Protein AF-A0A6L8B996-F1 (afdb_monomer_lite)

Sequence (225 aa):
MGSPGGPRHHSRRHRRRGRARRHPARRRTRVAAVGLRQHPAHADGAAGPSVDKLSPKLRDLQNSQDGSEVQAWELERITERAQHLGDRRDACEQLRDAAAERYREDTGNTWRPRHGSHTSRTSQLTSAAIDARDFLRARESEKAKAHLPEATLVAVAGSGPVSDAGPVHFAVDRVRAKYPDMVLVHGGGQGAEKIAARWSARGDESHRLWPTQAVTKIMGTRDLR

Secondary structure (DSSP, 8-state):
----------------------PPP--------------------S-PPPHHHHHHHHHHHHHT--S-HHHHHHHHHHHHHHHHHHHHHHHHHHHHHHHHHHHHHHHSSPP--SSS--THHHHT--HHHHHHHHHHHHHHHHHHHTTS-SS-EEEE--SS--S-SHHHHHHHHHHHHH-TT-EEEE---STHHHHHHHHHTTS-TT--EEEHHHHHHHH-TTTT-

Structure (mmCIF, N/CA/C/O backbone):
data_AF-A0A6L8B996-F1
#
_entry.id   AF-A0A6L8B996-F1
#
loop_
_atom_site.group_PDB
_atom_site.id
_atom_site.type_symbol
_atom_site.label_atom_id
_atom_site.label_alt_id
_atom_site.label_comp_id
_atom_site.label_asym_id
_atom_site.label_entity_id
_atom_site.label_seq_id
_atom_site.pdbx_PDB_ins_code
_atom_site.Cartn_x
_atom_site.Cartn_y
_atom_site.Cartn_z
_atom_site.occupancy
_atom_site.B_iso_or_equiv
_atom_site.auth_seq_id
_atom_site.auth_comp_id
_atom_site.auth_asym_id
_atom_site.auth_atom_id
_atom_site.pdbx_PDB_model_num
ATOM 1 N N . MET A 1 1 ? 16.824 -71.056 60.411 1.00 41.75 1 MET A N 1
ATOM 2 C CA . MET A 1 1 ? 17.789 -70.846 59.311 1.00 41.75 1 MET A CA 1
ATOM 3 C C . MET A 1 1 ? 17.010 -70.564 58.032 1.00 41.75 1 MET A C 1
ATOM 5 O O . MET A 1 1 ? 16.175 -71.379 57.681 1.00 41.75 1 MET A O 1
ATOM 9 N N . GLY A 1 2 ? 17.260 -69.413 57.395 1.00 43.91 2 GLY A N 1
ATOM 10 C CA . GLY A 1 2 ? 17.002 -69.156 55.968 1.00 43.91 2 GLY A CA 1
ATOM 11 C C . GLY A 1 2 ? 15.571 -68.838 55.502 1.00 43.91 2 GLY A C 1
ATOM 12 O O . GLY A 1 2 ? 14.851 -69.732 55.081 1.00 43.91 2 GLY A O 1
ATOM 13 N N . SER A 1 3 ? 15.227 -67.547 55.421 1.00 46.34 3 SER A N 1
ATOM 14 C CA . SER A 1 3 ? 14.504 -67.009 54.244 1.00 46.34 3 SER A CA 1
ATOM 15 C C . SER A 1 3 ? 15.527 -66.845 53.104 1.00 46.34 3 SER A C 1
ATOM 17 O O . SER A 1 3 ? 16.675 -66.527 53.431 1.00 46.34 3 SER A O 1
ATOM 19 N N . PRO A 1 4 ? 15.198 -67.061 51.809 1.00 52.25 4 PRO A N 1
ATOM 20 C CA . PRO A 1 4 ? 14.408 -66.100 51.008 1.00 52.25 4 PRO A CA 1
ATOM 21 C C . PRO A 1 4 ? 13.454 -66.784 49.985 1.00 52.25 4 PRO A C 1
ATOM 23 O O . PRO A 1 4 ? 13.664 -67.908 49.562 1.00 52.25 4 PRO A O 1
ATOM 26 N N . GLY A 1 5 ? 12.304 -66.220 49.612 1.00 40.66 5 GLY A N 1
ATOM 27 C CA . GLY A 1 5 ? 12.199 -65.103 48.668 1.00 40.66 5 GLY A CA 1
ATOM 28 C C . GLY A 1 5 ? 12.071 -65.596 47.214 1.00 40.66 5 GLY A C 1
ATOM 29 O O . GLY A 1 5 ? 13.072 -65.772 46.535 1.00 40.66 5 GLY A O 1
ATOM 30 N N . GLY A 1 6 ? 10.838 -65.773 46.725 1.00 41.44 6 GLY A N 1
ATOM 31 C CA . GLY A 1 6 ? 10.527 -66.048 45.314 1.00 41.44 6 GLY A CA 1
ATOM 32 C C . GLY A 1 6 ? 9.158 -65.452 44.944 1.00 41.44 6 GLY A C 1
ATOM 33 O O . GLY A 1 6 ? 8.197 -65.685 45.679 1.00 41.44 6 GLY A O 1
ATOM 34 N N . PRO A 1 7 ? 9.040 -64.611 43.898 1.00 52.66 7 PRO A N 1
ATOM 35 C CA . PRO A 1 7 ? 7.948 -63.648 43.795 1.00 52.66 7 PRO A CA 1
ATOM 36 C C . PRO A 1 7 ? 6.663 -64.221 43.186 1.00 52.66 7 PRO A C 1
ATOM 38 O O . PRO A 1 7 ? 6.662 -65.008 42.244 1.00 52.66 7 PRO A O 1
ATOM 41 N N . ARG A 1 8 ? 5.541 -63.735 43.725 1.00 49.16 8 ARG A N 1
ATOM 42 C CA . ARG A 1 8 ? 4.170 -63.995 43.283 1.00 49.16 8 ARG A CA 1
ATOM 43 C C . ARG A 1 8 ? 3.969 -63.460 41.861 1.00 49.16 8 ARG A C 1
ATOM 45 O O . ARG A 1 8 ? 4.124 -62.264 41.613 1.00 49.16 8 ARG A O 1
ATOM 52 N N . HIS A 1 9 ? 3.580 -64.332 40.932 1.00 41.19 9 HIS A N 1
ATOM 53 C CA . HIS A 1 9 ? 3.162 -63.943 39.587 1.00 41.19 9 HIS A CA 1
ATOM 54 C C . HIS A 1 9 ? 1.840 -63.165 39.646 1.00 41.19 9 HIS A C 1
ATOM 56 O O . HIS A 1 9 ? 0.748 -63.727 39.607 1.00 41.19 9 HIS A O 1
ATOM 62 N N . HIS A 1 10 ? 1.936 -61.839 39.733 1.00 43.84 10 HIS A N 1
ATOM 63 C CA . HIS A 1 10 ? 0.809 -60.951 39.488 1.00 43.84 10 HIS A CA 1
ATOM 64 C C . HIS A 1 10 ? 0.582 -60.851 37.979 1.00 43.84 10 HIS A C 1
ATOM 66 O O . HIS A 1 10 ? 1.381 -60.272 37.241 1.00 43.84 10 HIS A O 1
ATOM 72 N N . SER A 1 11 ? -0.530 -61.416 37.517 1.00 45.19 11 SER A N 1
ATOM 73 C CA . SER A 1 11 ? -1.026 -61.262 36.156 1.00 45.19 11 SER A CA 1
ATOM 74 C C . SER A 1 11 ? -1.320 -59.783 35.875 1.00 45.19 11 SER A C 1
ATOM 76 O O . SER A 1 11 ? -2.370 -59.238 36.220 1.00 45.19 11 SER A O 1
ATOM 78 N N . ARG A 1 12 ? -0.372 -59.097 35.221 1.00 42.50 12 ARG A N 1
ATOM 79 C CA . ARG A 1 12 ? -0.605 -57.783 34.614 1.00 42.50 12 ARG A CA 1
ATOM 80 C C . ARG A 1 12 ? -1.627 -57.951 33.491 1.00 42.50 12 ARG A C 1
ATOM 82 O O . ARG A 1 12 ? -1.289 -58.192 32.337 1.00 42.50 12 ARG A O 1
ATOM 89 N N . ARG A 1 13 ? -2.907 -57.785 33.834 1.00 44.47 13 ARG A N 1
ATOM 90 C CA . ARG A 1 13 ? -3.961 -57.469 32.869 1.00 44.47 13 ARG A CA 1
ATOM 91 C C . ARG A 1 13 ? -3.565 -56.173 32.166 1.00 44.47 13 ARG A C 1
ATOM 93 O O . ARG A 1 13 ? -3.764 -55.081 32.698 1.00 44.47 13 ARG A O 1
ATOM 100 N N . HIS A 1 14 ? -3.015 -56.290 30.962 1.00 39.81 14 HIS A N 1
ATOM 101 C CA . HIS A 1 14 ? -2.916 -55.176 30.031 1.00 39.81 14 HIS A CA 1
ATOM 102 C C . HIS A 1 14 ? -4.336 -54.732 29.675 1.00 39.81 14 HIS A C 1
ATOM 104 O O . HIS A 1 14 ? -4.956 -55.227 28.736 1.00 39.81 14 HIS A O 1
ATOM 110 N N . ARG A 1 15 ? -4.870 -53.776 30.442 1.00 47.06 15 ARG A N 1
ATOM 111 C CA . ARG A 1 15 ? -5.999 -52.963 29.997 1.00 47.06 15 ARG A CA 1
ATOM 112 C C . ARG A 1 15 ? -5.513 -52.203 28.767 1.00 47.06 15 ARG A C 1
ATOM 114 O O . ARG A 1 15 ? -4.816 -51.198 28.899 1.00 47.06 15 ARG A O 1
ATOM 121 N N . ARG A 1 16 ? -5.858 -52.693 27.572 1.00 44.28 16 ARG A N 1
ATOM 122 C CA . ARG A 1 16 ? -5.815 -51.905 26.337 1.00 44.28 16 ARG A CA 1
ATOM 123 C C . ARG A 1 16 ? -6.735 -50.705 26.556 1.00 44.28 16 ARG A C 1
ATOM 125 O O . ARG A 1 16 ? -7.939 -50.788 26.345 1.00 44.28 16 ARG A O 1
ATOM 132 N N . ARG A 1 17 ? -6.176 -49.604 27.066 1.00 48.03 17 ARG A N 1
ATOM 133 C CA . ARG A 1 17 ? -6.844 -48.305 27.073 1.00 48.03 17 ARG A CA 1
ATOM 134 C C . ARG A 1 17 ? -7.089 -47.969 25.609 1.00 48.03 17 ARG A C 1
ATOM 136 O O . ARG A 1 17 ? -6.135 -47.786 24.855 1.00 48.03 17 ARG A O 1
ATOM 143 N N . GLY A 1 18 ? -8.358 -47.972 25.207 1.00 42.81 18 GLY A N 1
ATOM 144 C CA . GLY A 1 18 ? -8.765 -47.499 23.896 1.00 42.81 18 GLY A CA 1
ATOM 145 C C . GLY A 1 18 ? -8.137 -46.131 23.667 1.00 42.81 18 GLY A C 1
ATOM 146 O O . GLY A 1 18 ? -8.304 -45.220 24.479 1.00 42.81 18 GLY A O 1
ATOM 147 N N . ARG A 1 19 ? -7.364 -45.996 22.586 1.00 47.12 19 ARG A N 1
ATOM 148 C CA . ARG A 1 19 ? -6.997 -44.680 22.072 1.00 47.12 19 ARG A CA 1
ATOM 149 C C . ARG A 1 19 ? -8.308 -44.006 21.694 1.00 47.12 19 ARG A C 1
ATOM 151 O O . ARG A 1 19 ? -8.881 -44.310 20.651 1.00 47.12 19 ARG A O 1
ATOM 158 N N . ALA A 1 20 ? -8.793 -43.131 22.571 1.00 45.75 20 ALA A N 1
ATOM 159 C CA . ALA A 1 20 ? -9.831 -42.179 22.236 1.00 45.75 20 ALA A CA 1
ATOM 160 C C . ALA A 1 20 ? -9.379 -41.475 20.955 1.00 45.75 20 ALA A C 1
ATOM 162 O O . ALA A 1 20 ? -8.319 -40.842 20.922 1.00 45.75 20 ALA A O 1
ATOM 163 N N . ARG A 1 21 ? -10.142 -41.667 19.876 1.00 49.78 21 ARG A N 1
ATOM 164 C CA . ARG A 1 21 ? -9.976 -40.908 18.643 1.00 49.78 21 ARG A CA 1
ATOM 165 C C . ARG A 1 21 ? -10.095 -39.444 19.052 1.00 49.78 21 ARG A C 1
ATOM 167 O O . ARG A 1 21 ? -11.160 -39.007 19.476 1.00 49.78 21 ARG A O 1
ATOM 174 N N . ARG A 1 22 ? -8.981 -38.710 19.019 1.00 44.03 22 ARG A N 1
ATOM 175 C CA . ARG A 1 22 ? -8.992 -37.263 19.222 1.00 44.03 22 ARG A CA 1
ATOM 176 C C . ARG A 1 22 ? -9.778 -36.689 18.050 1.00 44.03 22 ARG A C 1
ATOM 178 O O . ARG A 1 22 ? -9.261 -36.624 16.940 1.00 44.03 22 ARG A O 1
ATOM 185 N N . HIS A 1 23 ? -11.047 -36.366 18.281 1.00 48.69 23 HIS A N 1
ATOM 186 C CA . HIS A 1 23 ? -11.823 -35.584 17.332 1.00 48.69 23 HIS A CA 1
ATOM 187 C C . HIS A 1 23 ? -11.072 -34.268 17.094 1.00 48.69 23 HIS A C 1
ATOM 189 O O . HIS A 1 23 ? -10.677 -33.630 18.076 1.00 48.69 23 HIS A O 1
ATOM 195 N N . PRO A 1 24 ? -10.843 -33.852 15.835 1.00 46.81 24 PRO A N 1
ATOM 196 C CA . PRO A 1 24 ? -10.335 -32.515 15.585 1.00 46.81 24 PRO A CA 1
ATOM 197 C C . PRO A 1 24 ? -11.316 -31.533 16.223 1.00 46.81 24 PRO A C 1
ATOM 199 O O . PRO A 1 24 ? -12.530 -31.641 16.025 1.00 46.81 24 PRO A O 1
ATOM 202 N N . ALA A 1 25 ? -10.786 -30.627 17.047 1.00 45.66 25 ALA A N 1
ATOM 203 C CA . ALA A 1 25 ? -11.561 -29.567 17.665 1.00 45.66 25 ALA A CA 1
ATOM 204 C C . ALA A 1 25 ? -12.415 -28.913 16.575 1.00 45.66 25 ALA A C 1
ATOM 206 O O . ALA A 1 25 ? -11.877 -28.416 15.581 1.00 45.66 25 ALA A O 1
ATOM 207 N N . ARG A 1 26 ? -13.745 -28.969 16.730 1.00 47.09 26 ARG A N 1
ATOM 208 C CA . ARG A 1 26 ? -14.668 -28.230 15.868 1.00 47.09 26 ARG A CA 1
ATOM 209 C C . ARG A 1 26 ? -14.182 -26.787 15.884 1.00 47.09 26 ARG A C 1
ATOM 211 O O . ARG A 1 26 ? -14.236 -26.144 16.933 1.00 47.09 26 ARG A O 1
ATOM 218 N N . ARG A 1 27 ? -13.651 -26.305 14.754 1.00 47.66 27 ARG A N 1
ATOM 219 C CA . ARG A 1 27 ? -13.345 -24.887 14.567 1.00 47.66 27 ARG A CA 1
ATOM 220 C C . ARG A 1 27 ? -14.658 -24.163 14.830 1.00 47.66 27 ARG A C 1
ATOM 222 O O . ARG A 1 27 ? -15.584 -24.264 14.033 1.00 47.66 27 ARG A O 1
ATOM 229 N N . ARG A 1 28 ? -14.776 -23.527 15.997 1.00 40.00 28 ARG A N 1
ATOM 230 C CA . ARG A 1 28 ? -15.875 -22.610 16.277 1.00 40.00 28 ARG A CA 1
ATOM 231 C C . ARG A 1 28 ? -15.684 -21.468 15.297 1.00 40.00 28 ARG A C 1
ATOM 233 O O . ARG A 1 28 ? -14.817 -20.623 15.506 1.00 40.00 28 ARG A O 1
ATOM 240 N N . THR A 1 29 ? -16.428 -21.488 14.199 1.00 39.12 29 THR A N 1
ATOM 241 C CA . THR A 1 29 ? -16.605 -20.314 13.357 1.00 39.12 29 THR A CA 1
ATOM 242 C C . THR A 1 29 ? -17.164 -19.246 14.286 1.00 39.12 29 THR A C 1
ATOM 244 O O . THR A 1 29 ? -18.292 -19.362 14.763 1.00 39.12 29 THR A O 1
ATOM 247 N N . ARG A 1 30 ? -16.339 -18.262 14.656 1.00 26.12 30 ARG A N 1
ATOM 248 C CA . ARG A 1 30 ? -16.844 -17.058 15.306 1.00 26.12 30 ARG A CA 1
ATOM 249 C C . ARG A 1 30 ? -17.672 -16.351 14.244 1.00 26.12 30 ARG A C 1
ATOM 251 O O . ARG A 1 30 ? -17.117 -15.717 13.357 1.00 26.12 30 ARG A O 1
ATOM 258 N N . VAL A 1 31 ? -18.987 -16.522 14.299 1.00 31.62 31 VAL A N 1
ATOM 259 C CA . VAL A 1 31 ? -19.900 -15.594 13.644 1.00 31.62 31 VAL A CA 1
ATOM 260 C C . VAL A 1 31 ? -19.875 -14.355 14.527 1.00 31.62 31 VAL A C 1
ATOM 262 O O . VAL A 1 31 ? -20.389 -14.376 15.644 1.00 31.62 31 VAL A O 1
ATOM 265 N N . ALA A 1 32 ? -19.174 -13.314 14.082 1.00 30.08 32 ALA A N 1
ATOM 266 C CA . ALA A 1 32 ? -19.325 -12.001 14.679 1.00 30.08 32 ALA A CA 1
ATOM 267 C C . ALA A 1 32 ? -20.752 -11.545 14.362 1.00 30.08 32 ALA A C 1
ATOM 269 O O . ALA A 1 32 ? -21.075 -11.248 13.214 1.00 30.08 32 ALA A O 1
ATOM 270 N N . ALA A 1 33 ? -21.628 -11.558 15.363 1.00 29.14 33 ALA A N 1
ATOM 271 C CA . ALA A 1 33 ? -22.878 -10.831 15.271 1.00 29.14 33 ALA A CA 1
ATOM 272 C C . ALA A 1 33 ? -22.513 -9.341 15.272 1.00 29.14 33 ALA A C 1
ATOM 274 O O . ALA A 1 33 ? -22.195 -8.780 16.320 1.00 29.14 33 ALA A O 1
ATOM 275 N N . VAL A 1 34 ? -22.501 -8.719 14.091 1.00 39.09 34 VAL A N 1
ATOM 276 C CA . VAL A 1 34 ? -22.475 -7.260 13.960 1.00 39.09 34 VAL A CA 1
ATOM 277 C C . VAL A 1 34 ? -23.831 -6.779 14.459 1.00 39.09 34 VAL A C 1
ATOM 279 O O . VAL A 1 34 ? -24.814 -6.739 13.722 1.00 39.09 34 VAL A O 1
ATOM 282 N N . GLY A 1 35 ? -23.916 -6.516 15.761 1.00 32.56 35 GLY A N 1
ATOM 283 C CA . GLY A 1 35 ? -25.058 -5.838 16.346 1.00 32.56 35 GLY A CA 1
ATOM 284 C C . GLY A 1 35 ? -25.108 -4.436 15.759 1.00 32.56 35 GLY A C 1
ATOM 285 O O . GLY A 1 35 ? -24.353 -3.567 16.186 1.00 32.56 35 GLY A O 1
ATOM 286 N N . LEU A 1 36 ? -25.972 -4.228 14.766 1.00 37.12 36 LEU A N 1
ATOM 287 C CA . LEU A 1 36 ? -26.291 -2.910 14.229 1.00 37.12 36 LEU A CA 1
ATOM 288 C C . LEU A 1 36 ? -26.982 -2.097 15.332 1.00 37.12 36 LEU A C 1
ATOM 290 O O . LEU A 1 36 ? -28.208 -2.030 15.401 1.00 37.12 36 LEU A O 1
ATOM 294 N N . ARG A 1 37 ? -26.197 -1.489 16.226 1.00 42.50 37 ARG A N 1
ATOM 295 C CA . ARG A 1 37 ? -26.683 -0.398 17.068 1.00 42.50 37 ARG A CA 1
ATOM 296 C C . ARG A 1 37 ? -26.902 0.798 16.154 1.00 42.50 37 ARG A C 1
ATOM 298 O O . ARG A 1 37 ? -25.954 1.422 15.683 1.00 42.50 37 ARG A O 1
ATOM 305 N N . GLN A 1 38 ? -28.169 1.062 15.856 1.00 35.12 38 GLN A N 1
ATOM 306 C CA . GLN A 1 38 ? -28.571 2.224 15.081 1.00 35.12 38 GLN A CA 1
ATOM 307 C C . GLN A 1 38 ? -28.305 3.479 15.917 1.00 35.12 38 GLN A C 1
ATOM 309 O O . GLN A 1 38 ? -28.941 3.693 16.944 1.00 35.12 38 GLN A O 1
ATOM 314 N N . HIS A 1 39 ? -27.346 4.292 15.481 1.00 42.88 39 HIS A N 1
ATOM 315 C CA . HIS A 1 39 ? -27.172 5.663 15.952 1.00 42.88 39 HIS A CA 1
ATOM 316 C C . HIS A 1 39 ? -27.790 6.602 14.905 1.00 42.88 39 HIS A C 1
ATOM 318 O O . HIS A 1 39 ? -27.627 6.334 13.710 1.00 42.88 39 HIS A O 1
ATOM 324 N N . PRO A 1 40 ? -28.498 7.676 15.307 1.00 37.50 40 PRO A N 1
ATOM 325 C CA . PRO A 1 40 ? -29.161 8.581 14.379 1.00 37.50 40 PRO A CA 1
ATOM 326 C C . PRO A 1 40 ? -28.202 9.113 13.312 1.00 37.50 40 PRO A C 1
ATOM 328 O O . PRO A 1 40 ? -27.075 9.533 13.590 1.00 37.50 40 PRO A O 1
ATOM 331 N N . ALA A 1 41 ? -28.683 9.071 12.072 1.00 34.78 41 ALA A N 1
ATOM 332 C CA . ALA A 1 41 ? -27.996 9.564 10.898 1.00 34.78 41 ALA A CA 1
ATOM 333 C C . ALA A 1 41 ? -27.855 11.091 10.975 1.00 34.78 41 ALA A C 1
ATOM 335 O O . ALA A 1 41 ? -28.756 11.829 10.590 1.00 34.78 41 ALA A O 1
ATOM 336 N N . HIS A 1 42 ? -26.704 11.572 11.444 1.00 38.97 42 HIS A N 1
ATOM 337 C CA . HIS A 1 42 ? -26.275 12.929 11.128 1.00 38.97 42 HIS A CA 1
ATOM 338 C C . HIS A 1 42 ? -25.770 12.942 9.684 1.00 38.97 42 HIS A C 1
ATOM 340 O O . HIS A 1 42 ? -24.698 12.413 9.371 1.00 38.97 42 HIS A O 1
ATOM 346 N N . ALA A 1 43 ? -26.607 13.489 8.805 1.00 37.84 43 ALA A N 1
ATOM 347 C CA . ALA A 1 43 ? -26.275 13.807 7.431 1.00 37.84 43 ALA A CA 1
ATOM 348 C C . ALA A 1 43 ? -25.315 15.002 7.417 1.00 37.84 43 ALA A C 1
ATOM 350 O O . ALA A 1 43 ? -25.737 16.125 7.647 1.00 37.84 43 ALA A O 1
ATOM 351 N N . ASP A 1 44 ? -24.039 14.745 7.142 1.00 32.44 44 ASP A N 1
ATOM 352 C CA . ASP A 1 44 ? -23.106 15.763 6.668 1.00 32.44 44 ASP A CA 1
ATOM 353 C C . ASP A 1 44 ? -22.179 15.127 5.629 1.00 32.44 44 ASP A C 1
ATOM 355 O O . ASP A 1 44 ? -21.455 14.168 5.903 1.00 32.44 44 ASP A O 1
ATOM 359 N N . GLY A 1 45 ? -22.244 15.652 4.404 1.00 34.19 45 GLY A N 1
ATOM 360 C CA . GLY A 1 45 ? -21.506 15.195 3.222 1.00 34.19 45 GLY A CA 1
ATOM 361 C C . GLY A 1 45 ? -20.033 15.613 3.182 1.00 34.19 45 GLY A C 1
ATOM 362 O O . GLY A 1 45 ? -19.412 15.555 2.124 1.00 34.19 45 GLY A O 1
ATOM 363 N N . ALA A 1 46 ? -19.453 16.031 4.305 1.00 39.41 46 ALA A N 1
ATOM 364 C CA . ALA A 1 46 ? -18.019 16.255 4.425 1.00 39.41 46 ALA A CA 1
ATOM 365 C C . ALA A 1 46 ? -17.354 14.963 4.909 1.00 39.41 46 ALA A C 1
ATOM 367 O O . ALA A 1 46 ? -17.881 14.300 5.800 1.00 39.41 46 ALA A O 1
ATOM 368 N N . ALA A 1 47 ? -16.203 14.599 4.333 1.00 51.00 47 ALA A N 1
ATOM 369 C CA . ALA A 1 47 ? -15.409 13.455 4.771 1.00 51.00 47 ALA A CA 1
ATOM 370 C C . ALA A 1 47 ? -15.195 13.526 6.292 1.00 51.00 47 ALA A C 1
ATOM 372 O O . ALA A 1 47 ? -14.367 14.298 6.784 1.00 51.00 47 ALA A O 1
ATOM 373 N N . GLY A 1 48 ? -16.001 12.754 7.029 1.00 51.44 48 GLY A N 1
ATOM 374 C CA . GLY A 1 48 ? -15.954 12.703 8.480 1.00 51.44 48 GLY A CA 1
ATOM 375 C C . GLY A 1 48 ? -14.537 12.368 8.948 1.00 51.44 48 GLY A C 1
ATOM 376 O O . GLY A 1 48 ? -13.734 11.835 8.175 1.00 51.44 48 GLY A O 1
ATOM 377 N N . PRO A 1 49 ? -14.180 12.703 10.196 1.00 60.75 49 PRO A N 1
ATOM 378 C CA . PRO A 1 49 ? -12.848 12.409 10.700 1.00 60.75 49 PRO A CA 1
ATOM 379 C C . PRO A 1 49 ? -12.531 10.919 10.510 1.00 60.75 49 PRO A C 1
ATOM 381 O O . PRO A 1 49 ? -13.356 10.071 10.839 1.00 60.75 49 PRO A O 1
ATOM 384 N N . SER A 1 50 ? -11.365 10.598 9.941 1.00 76.62 50 SER A N 1
ATOM 385 C CA . SER A 1 50 ? -10.901 9.212 9.858 1.00 76.62 50 SER A CA 1
ATOM 386 C C . SER A 1 50 ? -10.412 8.750 11.229 1.00 76.62 50 SER A C 1
ATOM 388 O O . SER A 1 50 ? -10.075 9.567 12.091 1.00 76.62 50 SER A O 1
ATOM 390 N N . VAL A 1 51 ? -10.328 7.435 11.421 1.00 85.56 51 VAL A N 1
ATOM 391 C CA . VAL A 1 51 ? -9.731 6.833 12.624 1.00 85.56 51 VAL A CA 1
ATOM 392 C C . VAL A 1 51 ? -8.316 7.381 12.881 1.00 85.56 51 VAL A C 1
ATOM 394 O O . VAL A 1 51 ? -7.940 7.611 14.032 1.00 85.56 51 VAL A O 1
ATOM 397 N N . ASP A 1 52 ? -7.563 7.713 11.827 1.00 86.75 52 ASP A N 1
ATOM 398 C CA . ASP A 1 52 ? -6.221 8.305 11.935 1.00 86.75 52 ASP A CA 1
ATOM 399 C C . ASP A 1 52 ? -6.221 9.635 12.696 1.00 86.75 52 ASP A C 1
ATOM 401 O O . ASP A 1 52 ? -5.300 9.908 13.460 1.00 86.75 52 ASP A O 1
ATOM 405 N N . LYS A 1 53 ? -7.277 10.449 12.553 1.00 89.25 53 LYS A N 1
ATOM 406 C CA . LYS A 1 53 ? -7.395 11.731 13.265 1.00 89.25 53 LYS A CA 1
ATOM 407 C C . LYS A 1 53 ? -7.650 11.551 14.763 1.00 89.25 53 LYS A C 1
ATOM 409 O O . LYS A 1 53 ? -7.282 12.421 15.544 1.00 89.25 53 LYS A O 1
ATOM 414 N N . LEU A 1 54 ? -8.262 10.437 15.170 1.00 91.75 54 LEU A N 1
ATOM 415 C CA . LEU A 1 54 ? -8.480 10.102 16.585 1.00 91.75 54 LEU A CA 1
ATOM 416 C C . LEU A 1 54 ? -7.281 9.380 17.213 1.00 91.75 54 LEU A C 1
ATOM 418 O O . LEU A 1 54 ? -7.168 9.318 18.435 1.00 91.75 54 LEU A O 1
ATOM 422 N N . SER A 1 55 ? -6.373 8.855 16.388 1.00 91.94 55 SER A N 1
ATOM 423 C CA . SER A 1 55 ? -5.263 8.007 16.828 1.00 91.94 55 SER A CA 1
ATOM 424 C C . SER A 1 55 ? -4.260 8.697 17.768 1.00 91.94 55 SER A C 1
ATOM 426 O O . SER A 1 55 ? -3.805 8.024 18.692 1.00 91.94 55 SER A O 1
ATOM 428 N N . PRO A 1 56 ? -3.892 9.988 17.596 1.00 95.38 56 PRO A N 1
ATOM 429 C CA . PRO A 1 56 ? -3.070 10.696 18.581 1.00 95.38 56 PRO A CA 1
ATOM 430 C C . PRO A 1 56 ? -3.781 10.831 19.929 1.00 95.38 56 PRO A C 1
ATOM 432 O O . PRO A 1 56 ? -3.245 10.401 20.941 1.00 95.38 56 PRO A O 1
ATOM 435 N N . LYS A 1 57 ? -5.041 11.290 19.926 1.00 93.44 57 LYS A N 1
ATOM 436 C CA . LYS A 1 57 ? -5.834 11.476 21.151 1.00 93.44 57 LYS A CA 1
ATOM 437 C C . LYS A 1 57 ? -6.012 10.172 21.935 1.00 93.44 57 LYS A C 1
ATOM 439 O O . LYS A 1 57 ? -5.940 10.187 23.156 1.00 93.44 57 LYS A O 1
ATOM 444 N N . LEU A 1 58 ? -6.221 9.046 21.248 1.00 93.94 58 LEU A N 1
ATOM 445 C CA . LEU A 1 58 ? -6.276 7.726 21.886 1.00 93.94 58 LEU A CA 1
ATOM 446 C C . LEU A 1 58 ? -4.960 7.362 22.582 1.00 93.94 58 LEU A C 1
ATOM 448 O O . LEU A 1 58 ? -4.994 6.855 23.698 1.00 93.94 58 LEU A O 1
ATOM 452 N N . ARG A 1 59 ? -3.813 7.625 21.942 1.00 95.81 59 ARG A N 1
ATOM 453 C CA . ARG A 1 59 ? -2.493 7.373 22.540 1.00 95.81 59 ARG A CA 1
ATOM 454 C C . ARG A 1 59 ? -2.246 8.274 23.744 1.00 95.81 59 ARG A C 1
ATOM 456 O O . ARG A 1 59 ? -1.785 7.784 24.767 1.00 95.81 59 ARG A O 1
ATOM 463 N N . ASP A 1 60 ? -2.586 9.554 23.632 1.00 95.75 60 ASP A N 1
ATOM 464 C CA . ASP A 1 60 ? -2.424 10.516 24.722 1.00 95.75 60 ASP A CA 1
ATOM 465 C C . ASP A 1 60 ? -3.267 10.104 25.932 1.00 95.75 60 ASP A C 1
ATOM 467 O O . ASP A 1 60 ? -2.726 9.975 27.026 1.00 95.75 60 ASP A O 1
ATOM 471 N N . LEU A 1 61 ? -4.549 9.782 25.717 1.00 93.38 61 LEU A N 1
ATOM 472 C CA . LEU A 1 61 ? -5.449 9.306 26.770 1.00 93.38 61 LEU A CA 1
ATOM 473 C C . LEU A 1 61 ? -4.975 7.993 27.400 1.00 93.38 61 LEU A C 1
ATOM 475 O O . LEU A 1 61 ? -5.085 7.843 28.611 1.00 93.38 61 LEU A O 1
ATOM 479 N N . GLN A 1 62 ? -4.444 7.047 26.617 1.00 93.94 62 GLN A N 1
ATOM 480 C CA . GLN A 1 62 ? -3.875 5.803 27.155 1.00 93.94 62 GLN A CA 1
ATOM 481 C C . GLN A 1 62 ? -2.652 6.061 28.043 1.00 93.94 62 GLN A C 1
ATOM 483 O O . GLN A 1 62 ? -2.501 5.414 29.076 1.00 93.94 62 GLN A O 1
ATOM 488 N N . ASN A 1 63 ? -1.792 7.005 27.657 1.00 95.81 63 ASN A N 1
ATOM 489 C CA . ASN A 1 63 ? -0.582 7.339 28.406 1.00 95.81 63 ASN A CA 1
ATOM 490 C C . ASN A 1 63 ? -0.870 8.193 29.649 1.00 95.81 63 ASN A C 1
ATOM 492 O O . ASN A 1 63 ? -0.112 8.134 30.612 1.00 95.81 63 ASN A O 1
ATOM 496 N N . SER A 1 64 ? -1.947 8.983 29.634 1.00 92.06 64 SER A N 1
ATOM 497 C CA . SER A 1 64 ? -2.345 9.863 30.736 1.00 92.06 64 SER A CA 1
ATOM 498 C C . SER A 1 64 ? -3.305 9.212 31.736 1.00 92.06 64 SER A C 1
ATOM 500 O O . SER A 1 64 ? -3.924 9.927 32.522 1.00 92.06 64 SER A O 1
ATOM 502 N N . GLN A 1 65 ? -3.484 7.888 31.696 1.00 93.88 65 GLN A N 1
ATOM 503 C CA . GLN A 1 65 ? -4.373 7.201 32.631 1.00 93.88 65 GLN A CA 1
ATOM 504 C C . GLN A 1 65 ? -3.859 7.352 34.069 1.00 93.88 65 GLN A C 1
ATOM 506 O O . GLN A 1 65 ? -2.776 6.883 34.411 1.00 93.88 65 GLN A O 1
ATOM 511 N N . ASP A 1 66 ? -4.673 7.984 34.910 1.00 91.88 66 ASP A N 1
ATOM 512 C CA . ASP A 1 66 ? -4.418 8.227 36.334 1.00 91.88 66 ASP A CA 1
ATOM 513 C C . ASP A 1 66 ? -5.304 7.365 37.253 1.00 91.88 66 ASP A C 1
ATOM 515 O O . ASP A 1 66 ? -5.218 7.454 38.476 1.00 91.88 66 ASP A O 1
ATOM 519 N N . GLY A 1 67 ? -6.153 6.514 36.666 1.00 89.31 67 GLY A N 1
ATOM 520 C CA . GLY A 1 67 ? -7.125 5.683 37.378 1.00 89.31 67 GLY A CA 1
ATOM 521 C C . GLY A 1 67 ? -8.431 6.401 37.731 1.00 89.31 67 GLY A C 1
ATOM 522 O O . GLY A 1 67 ? -9.297 5.787 38.350 1.00 89.31 67 GLY A O 1
ATOM 523 N N . SER A 1 68 ? -8.605 7.667 37.337 1.00 94.94 68 SER A N 1
ATOM 524 C CA . SER A 1 68 ? -9.873 8.375 37.512 1.00 94.94 68 SER A CA 1
ATOM 525 C C . SER A 1 68 ? -10.948 7.856 36.551 1.00 94.94 68 SER A C 1
ATOM 527 O O . SER A 1 68 ? -10.694 7.571 35.377 1.00 94.94 68 SER A O 1
ATOM 529 N N . GLU A 1 69 ? -12.191 7.789 37.030 1.00 94.00 69 GLU A N 1
ATOM 530 C CA . GLU A 1 69 ? -13.343 7.384 36.211 1.00 94.00 69 GLU A CA 1
ATOM 531 C C . GLU A 1 69 ? -13.569 8.331 35.024 1.00 94.00 69 GLU A C 1
ATOM 533 O O . GLU A 1 69 ? -13.992 7.902 33.954 1.00 94.00 69 GLU A O 1
ATOM 538 N N . VAL A 1 70 ? -13.233 9.614 35.185 1.00 93.31 70 VAL A N 1
ATOM 539 C CA . VAL A 1 70 ? -13.368 10.626 34.129 1.00 93.31 70 VAL A CA 1
ATOM 540 C C . VAL A 1 70 ? -12.429 10.329 32.957 1.00 93.31 70 VAL A C 1
ATOM 542 O O . VAL A 1 70 ? -12.857 10.378 31.803 1.00 93.31 70 VAL A O 1
ATOM 545 N N . GLN A 1 71 ? -11.164 9.990 33.228 1.00 90.12 71 GLN A N 1
ATOM 546 C CA . GLN A 1 71 ? -10.200 9.625 32.183 1.00 90.12 71 GLN A CA 1
ATOM 547 C C . GLN A 1 71 ? -10.542 8.280 31.534 1.00 90.12 71 GLN A C 1
ATOM 549 O O . GLN A 1 71 ? -10.398 8.134 30.317 1.00 90.12 71 GLN A O 1
ATOM 554 N N . ALA A 1 72 ? -11.030 7.317 32.320 1.00 93.19 72 ALA A N 1
ATOM 555 C CA . ALA A 1 72 ? -11.483 6.028 31.806 1.00 93.19 72 ALA A CA 1
ATOM 556 C C . ALA A 1 72 ? -12.686 6.188 30.858 1.00 93.19 72 ALA A C 1
ATOM 558 O O . ALA A 1 72 ? -12.680 5.643 29.752 1.00 93.19 72 ALA A O 1
ATOM 559 N N . TRP A 1 73 ? -13.674 6.999 31.245 1.00 96.88 73 TRP 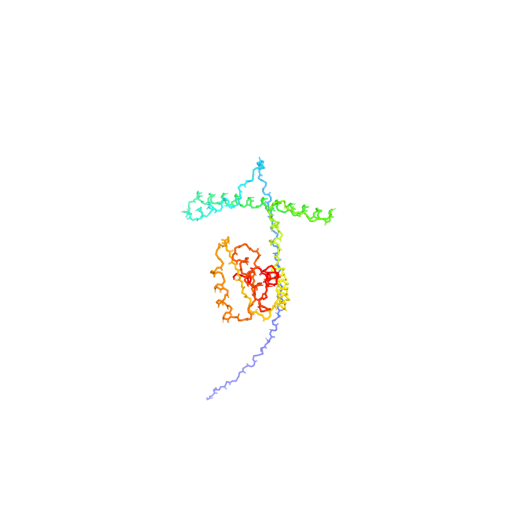A N 1
ATOM 560 C CA . TRP A 1 73 ? -14.851 7.287 30.426 1.00 96.88 73 TRP A CA 1
ATOM 561 C C . TRP A 1 73 ? -14.500 8.030 29.132 1.00 96.88 73 TRP A C 1
ATOM 563 O O . TRP A 1 73 ? -15.007 7.696 28.062 1.00 96.88 73 TRP A O 1
ATOM 573 N N . GLU A 1 74 ? -13.604 9.021 29.188 1.00 94.25 74 GLU A N 1
ATOM 574 C CA . GLU A 1 74 ? -13.182 9.736 27.978 1.00 94.25 74 GLU A CA 1
ATOM 575 C C . GLU A 1 74 ? -12.457 8.800 27.000 1.00 94.25 74 GLU A C 1
ATOM 577 O O . GLU A 1 74 ? -12.689 8.868 25.789 1.00 94.25 74 GLU A O 1
ATOM 582 N N . LEU A 1 75 ? -11.615 7.895 27.511 1.00 94.69 75 LEU A N 1
ATOM 583 C CA . LEU A 1 75 ? -10.951 6.881 26.697 1.00 94.69 75 LEU A CA 1
ATOM 584 C C . LEU A 1 75 ? -11.961 5.925 26.048 1.00 94.69 75 LEU A C 1
ATOM 586 O O . LEU A 1 75 ? -11.844 5.645 24.851 1.00 94.69 75 LEU A O 1
ATOM 590 N N . GLU A 1 76 ? -12.964 5.463 26.796 1.00 95.19 76 GLU A N 1
ATOM 591 C CA . GLU A 1 76 ? -14.055 4.634 26.273 1.00 95.19 76 GLU A CA 1
ATOM 592 C C . GLU A 1 76 ? -14.809 5.365 25.157 1.00 95.19 76 GLU A C 1
ATOM 594 O O . GLU A 1 76 ? -14.875 4.869 24.031 1.00 95.19 76 GLU A O 1
ATOM 599 N N . ARG A 1 77 ? -15.255 6.601 25.405 1.00 95.06 77 ARG A N 1
ATOM 600 C CA . ARG A 1 77 ? -15.992 7.422 24.433 1.00 95.06 77 ARG A CA 1
ATOM 601 C C . ARG A 1 77 ? -15.235 7.608 23.117 1.00 95.06 77 ARG A C 1
ATOM 603 O O . ARG A 1 77 ? -15.812 7.493 22.032 1.00 95.06 77 ARG A O 1
ATOM 610 N N . ILE A 1 78 ? -13.939 7.922 23.181 1.00 94.81 78 ILE A N 1
ATOM 611 C CA . ILE A 1 78 ? -13.123 8.107 21.971 1.00 94.81 78 ILE A CA 1
ATOM 612 C C . ILE A 1 78 ? -12.864 6.769 21.271 1.00 94.81 78 ILE A C 1
ATOM 614 O O . ILE A 1 78 ? -12.852 6.722 20.037 1.00 94.81 78 ILE A O 1
ATOM 618 N N . THR A 1 79 ? -12.720 5.680 22.027 1.00 94.56 79 THR A N 1
ATOM 619 C CA . THR A 1 79 ? -12.568 4.327 21.479 1.00 94.56 79 THR A CA 1
ATOM 620 C C . THR A 1 79 ? -13.826 3.886 20.734 1.00 94.56 79 THR A C 1
ATOM 622 O O . THR A 1 79 ? -13.728 3.455 19.584 1.00 94.56 79 THR A O 1
ATOM 625 N N . GLU A 1 80 ? -15.010 4.062 21.322 1.00 96.25 80 GLU A N 1
ATOM 626 C CA . GLU A 1 80 ? -16.294 3.782 20.672 1.00 96.25 80 GLU A CA 1
ATOM 627 C C . GLU A 1 80 ? -16.466 4.609 19.398 1.00 96.25 80 GLU A C 1
ATOM 629 O O . GLU A 1 80 ? -16.867 4.096 18.349 1.00 96.25 80 GLU A O 1
ATOM 634 N N . ARG A 1 81 ? -16.096 5.895 19.448 1.00 94.19 81 ARG A N 1
ATOM 635 C CA . ARG A 1 81 ? -16.148 6.759 18.269 1.00 94.19 81 ARG A CA 1
ATOM 636 C C . ARG A 1 81 ? -15.222 6.265 17.157 1.00 94.19 81 ARG A C 1
ATOM 638 O O . ARG A 1 81 ? -15.621 6.292 15.991 1.00 94.19 81 ARG A O 1
ATOM 645 N N . ALA A 1 82 ? -14.012 5.826 17.496 1.00 92.69 82 ALA A N 1
ATOM 646 C CA . ALA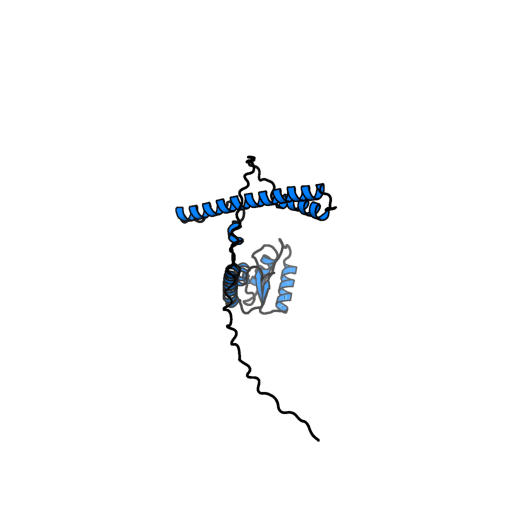 A 1 82 ? -13.063 5.274 16.535 1.00 92.69 82 ALA A CA 1
ATOM 647 C C . ALA A 1 82 ? -13.574 3.965 15.916 1.00 92.69 82 ALA A C 1
ATOM 649 O O . ALA A 1 82 ? -13.529 3.823 14.694 1.00 92.69 82 ALA A O 1
ATOM 650 N N . GLN A 1 83 ? -14.125 3.057 16.727 1.00 91.12 83 GLN A N 1
ATOM 651 C CA . GLN A 1 83 ? -14.741 1.814 16.249 1.00 91.12 83 GLN A CA 1
ATOM 652 C C . GLN A 1 83 ? -15.887 2.103 15.279 1.00 91.12 83 GLN A C 1
ATOM 654 O O . GLN A 1 83 ? -15.878 1.609 14.157 1.00 91.12 83 GLN A O 1
ATOM 659 N N . HIS A 1 84 ? -16.799 3.007 15.642 1.00 92.56 84 HIS A N 1
ATOM 660 C CA . HIS A 1 84 ? -17.925 3.376 14.786 1.00 92.56 84 HIS A CA 1
ATOM 661 C C . HIS A 1 84 ? -17.490 3.974 13.435 1.00 92.56 84 HIS A C 1
ATOM 663 O O . HIS A 1 84 ? -18.112 3.724 12.402 1.00 92.56 84 HIS A O 1
ATOM 669 N N . LEU A 1 85 ? -16.425 4.782 13.414 1.00 89.75 85 LEU A N 1
ATOM 670 C CA . LEU A 1 85 ? -15.865 5.306 12.163 1.00 89.75 85 LEU A CA 1
ATOM 671 C C . LEU A 1 85 ? -15.221 4.200 11.314 1.00 89.75 85 LEU A C 1
ATOM 673 O O . LEU A 1 85 ? -15.336 4.247 10.088 1.00 89.75 85 LEU A O 1
ATOM 677 N N . GLY A 1 86 ? -14.591 3.211 11.956 1.00 87.00 86 GLY A N 1
ATOM 678 C CA . GLY A 1 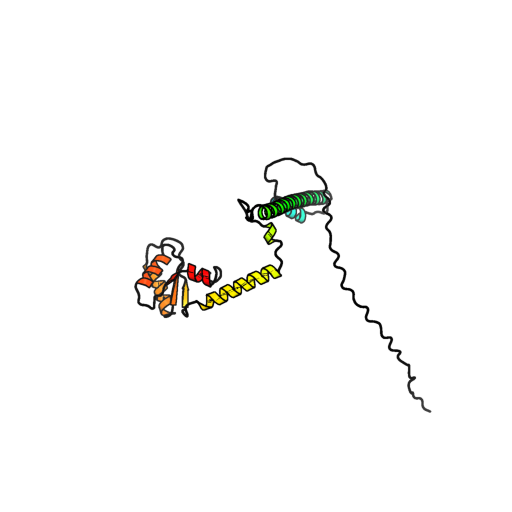86 ? -14.110 1.987 11.314 1.00 87.00 86 GLY A CA 1
ATOM 679 C C . GLY A 1 86 ? -15.249 1.200 10.669 1.00 87.00 86 GLY A C 1
ATOM 680 O O . GLY A 1 86 ? -15.235 1.001 9.459 1.00 87.00 86 GLY A O 1
ATOM 681 N N . ASP A 1 87 ? -16.291 0.879 11.435 1.00 88.44 87 ASP A N 1
ATOM 682 C CA . ASP A 1 87 ? -17.457 0.122 10.959 1.00 88.44 87 ASP A CA 1
ATOM 683 C C . ASP A 1 87 ? -18.147 0.810 9.773 1.00 88.44 87 ASP A C 1
ATOM 685 O O . ASP A 1 87 ? -18.525 0.168 8.791 1.00 88.44 87 ASP A O 1
ATOM 689 N N . ARG A 1 88 ? -18.282 2.143 9.823 1.00 89.38 88 ARG A N 1
ATOM 690 C CA . ARG A 1 88 ? -18.830 2.933 8.710 1.00 89.38 88 ARG A CA 1
ATOM 691 C C . ARG A 1 88 ? -17.976 2.828 7.454 1.00 89.38 88 ARG A C 1
ATOM 693 O O . ARG A 1 88 ? -18.522 2.703 6.358 1.00 89.38 88 ARG A O 1
ATOM 700 N N . ARG A 1 89 ? -16.651 2.912 7.595 1.00 85.69 89 ARG A N 1
ATOM 701 C CA . ARG A 1 89 ? -15.729 2.751 6.468 1.00 85.69 89 ARG A CA 1
ATOM 702 C C . ARG A 1 89 ? -15.855 1.347 5.880 1.00 85.69 89 ARG A C 1
ATOM 704 O O . ARG A 1 89 ? -16.013 1.224 4.668 1.00 85.69 89 ARG A O 1
ATOM 711 N N . ASP A 1 90 ? -15.846 0.325 6.725 1.00 84.44 90 ASP A N 1
ATOM 712 C CA . ASP A 1 90 ? -15.922 -1.074 6.308 1.00 84.44 90 ASP A CA 1
ATOM 713 C C . ASP A 1 90 ? -17.252 -1.384 5.609 1.00 84.44 90 ASP A C 1
ATOM 715 O O . ASP A 1 90 ? -17.274 -2.106 4.611 1.00 84.44 90 ASP A O 1
ATOM 719 N N . ALA A 1 91 ? -18.366 -0.808 6.069 1.00 87.38 91 ALA A N 1
ATOM 720 C CA . ALA A 1 91 ? -19.665 -0.930 5.407 1.00 87.38 91 ALA A CA 1
ATOM 721 C C . ALA A 1 91 ? -19.664 -0.295 4.004 1.00 87.38 91 ALA A C 1
ATOM 723 O O . ALA A 1 91 ? -20.156 -0.896 3.047 1.00 87.38 91 ALA A O 1
ATOM 724 N N . CYS A 1 92 ? -19.071 0.893 3.855 1.00 86.81 92 CYS A N 1
ATOM 725 C CA . CYS A 1 92 ? -18.928 1.545 2.552 1.00 86.81 92 CYS A CA 1
ATOM 726 C C . CYS A 1 92 ? -18.021 0.751 1.600 1.00 86.81 92 CYS A C 1
ATOM 728 O O . CYS A 1 92 ? -18.314 0.664 0.408 1.00 86.81 92 CYS A O 1
ATOM 730 N N . GLU A 1 93 ? -16.930 0.166 2.103 1.00 85.00 93 GLU A N 1
ATOM 731 C CA . GLU A 1 93 ? -16.046 -0.686 1.299 1.00 85.00 93 GLU A CA 1
ATOM 732 C C . GLU A 1 93 ? -16.764 -1.959 0.833 1.00 85.00 93 GLU A C 1
ATOM 734 O O . GLU A 1 93 ? -16.680 -2.299 -0.346 1.00 85.00 93 GLU A O 1
ATOM 739 N N . GLN A 1 94 ? -17.547 -2.602 1.704 1.00 85.56 94 GLN A N 1
ATOM 740 C CA . GLN A 1 94 ? -18.369 -3.762 1.341 1.00 85.56 94 GLN A CA 1
ATOM 741 C C . GLN A 1 94 ? -19.422 -3.423 0.279 1.00 85.56 94 GLN A C 1
ATOM 743 O O . GLN A 1 94 ? -19.564 -4.155 -0.701 1.00 85.56 94 GLN A O 1
ATOM 748 N N . LEU A 1 95 ? -20.128 -2.297 0.433 1.00 89.69 95 LEU A N 1
ATOM 749 C CA . LEU A 1 95 ? -21.105 -1.833 -0.556 1.00 89.69 95 LEU A CA 1
ATOM 750 C C . LEU A 1 95 ? -20.444 -1.576 -1.915 1.00 89.69 95 LEU A C 1
ATOM 752 O O . LEU A 1 95 ? -20.961 -1.993 -2.952 1.00 89.69 95 LEU A O 1
ATOM 756 N N . ARG A 1 96 ? -19.285 -0.907 -1.912 1.00 87.94 96 ARG A N 1
ATOM 757 C CA . ARG A 1 96 ? -18.511 -0.632 -3.126 1.00 87.94 96 ARG A CA 1
ATOM 758 C C . ARG A 1 96 ? -18.090 -1.924 -3.822 1.00 87.94 96 ARG A C 1
ATOM 760 O O . ARG A 1 96 ? -18.207 -2.015 -5.040 1.00 87.94 96 ARG A O 1
ATOM 767 N N . ASP A 1 97 ? -17.610 -2.908 -3.071 1.00 86.12 97 ASP A N 1
ATOM 768 C CA . ASP A 1 97 ? -17.143 -4.178 -3.624 1.00 86.12 97 ASP A CA 1
ATOM 769 C C . ASP A 1 97 ? -18.291 -4.998 -4.221 1.00 86.12 97 ASP A C 1
ATOM 771 O O . ASP A 1 97 ? -18.151 -5.530 -5.323 1.00 86.12 97 ASP A O 1
ATOM 775 N N . ALA A 1 98 ? -19.444 -5.036 -3.545 1.00 90.44 98 ALA A N 1
ATOM 776 C CA . ALA A 1 98 ? -20.652 -5.672 -4.063 1.00 90.44 98 ALA A CA 1
ATOM 777 C C . ALA A 1 98 ? -21.132 -5.001 -5.361 1.00 90.44 98 ALA A C 1
ATOM 779 O O . ALA A 1 98 ? -21.426 -5.681 -6.344 1.00 90.44 98 ALA A O 1
ATOM 780 N N . ALA A 1 99 ? -21.138 -3.665 -5.409 1.00 91.69 99 ALA A N 1
ATOM 781 C CA . ALA A 1 99 ? -21.478 -2.923 -6.622 1.00 91.69 99 ALA A CA 1
ATOM 782 C C . ALA A 1 99 ? -20.471 -3.172 -7.761 1.00 91.69 99 ALA A C 1
ATOM 784 O O . ALA A 1 99 ? -20.865 -3.313 -8.917 1.00 91.69 99 ALA A O 1
ATOM 785 N N . ALA A 1 100 ? -19.175 -3.269 -7.451 1.00 90.50 100 ALA A N 1
ATOM 786 C CA . ALA A 1 100 ? -18.130 -3.558 -8.431 1.00 90.50 100 ALA A CA 1
ATOM 787 C C . ALA A 1 100 ? -18.182 -5.002 -8.963 1.00 90.50 100 ALA A C 1
ATOM 789 O O . ALA A 1 100 ? -17.748 -5.253 -10.091 1.00 90.50 100 ALA A O 1
ATOM 790 N N . GLU A 1 101 ? -18.661 -5.959 -8.164 1.00 90.62 101 GLU A N 1
ATOM 791 C CA . GLU A 1 101 ? -18.985 -7.314 -8.626 1.00 90.62 101 GLU A CA 1
ATOM 792 C C . GLU A 1 101 ? -20.186 -7.286 -9.567 1.00 90.62 101 GLU A C 1
ATOM 794 O O . GLU A 1 101 ? -20.058 -7.707 -10.713 1.00 90.62 101 GLU A O 1
ATOM 799 N N . ARG A 1 102 ? -21.294 -6.666 -9.148 1.00 95.06 102 ARG A N 1
ATOM 800 C CA . ARG A 1 102 ? -22.504 -6.565 -9.970 1.00 95.06 102 ARG A CA 1
ATOM 801 C C . ARG A 1 102 ? -22.246 -5.873 -11.309 1.00 95.06 102 ARG A C 1
ATOM 803 O O . ARG A 1 102 ? -22.687 -6.341 -12.351 1.00 95.06 102 ARG A O 1
ATOM 810 N N . TYR A 1 103 ? -21.457 -4.799 -11.303 1.00 94.25 103 TYR A N 1
ATOM 811 C CA . TYR A 1 103 ? -21.039 -4.116 -12.527 1.00 94.25 103 TYR A CA 1
ATOM 812 C C . TYR A 1 103 ? -20.253 -5.039 -13.468 1.00 94.25 103 TYR A C 1
ATOM 814 O O . TYR A 1 103 ? -20.448 -4.984 -14.682 1.00 94.25 103 TYR A O 1
ATOM 822 N N . ARG A 1 104 ? -19.371 -5.893 -12.927 1.00 93.88 104 ARG A N 1
ATOM 823 C CA . ARG A 1 104 ? -18.627 -6.878 -13.726 1.00 93.88 104 ARG A CA 1
ATOM 824 C C . ARG A 1 104 ? -19.542 -7.924 -14.332 1.00 93.88 104 ARG A C 1
ATOM 826 O O . ARG A 1 104 ? -19.360 -8.244 -15.500 1.00 93.88 104 ARG A O 1
ATOM 833 N N . GLU A 1 105 ? -20.489 -8.435 -13.559 1.00 95.69 105 GLU A N 1
ATOM 834 C CA . GLU A 1 105 ? -21.475 -9.402 -14.044 1.00 95.69 105 GLU A CA 1
ATOM 835 C C . GLU A 1 105 ? -22.315 -8.818 -15.183 1.00 95.69 105 GLU A C 1
ATOM 837 O O . GLU A 1 105 ? -22.501 -9.474 -16.203 1.00 95.69 105 GLU A O 1
ATOM 842 N N . ASP A 1 106 ? -22.772 -7.572 -15.036 1.00 97.12 106 ASP A N 1
ATOM 843 C CA . ASP A 1 106 ? -23.695 -6.952 -15.990 1.00 97.12 106 ASP A CA 1
ATOM 844 C C . ASP A 1 106 ? -23.007 -6.407 -17.248 1.00 97.12 106 ASP A C 1
ATOM 846 O O . ASP A 1 106 ? -23.598 -6.407 -18.325 1.00 97.12 106 ASP A O 1
ATOM 850 N N . THR A 1 107 ? -21.763 -5.928 -17.139 1.00 96.38 107 THR A N 1
ATOM 851 C CA . THR A 1 107 ? -21.061 -5.272 -18.262 1.00 96.38 107 THR A CA 1
ATOM 852 C C . THR A 1 107 ? -19.889 -6.071 -18.822 1.00 96.38 107 THR A C 1
ATOM 854 O O . THR A 1 107 ? -19.329 -5.692 -19.850 1.00 96.38 107 THR A O 1
ATOM 857 N N . GLY A 1 108 ? -19.444 -7.120 -18.125 1.00 94.88 108 GLY A N 1
ATOM 858 C CA . GLY A 1 108 ? -18.190 -7.828 -18.403 1.00 94.88 108 GLY A CA 1
ATOM 859 C C . GLY A 1 108 ? -16.922 -7.025 -18.075 1.00 94.88 108 GLY A C 1
ATOM 860 O O . GLY A 1 108 ? -15.818 -7.571 -18.102 1.00 94.88 108 GLY A O 1
ATOM 861 N N . ASN A 1 109 ? -17.045 -5.739 -17.731 1.00 91.38 109 ASN A N 1
ATOM 862 C CA . ASN A 1 109 ? -15.919 -4.847 -17.482 1.00 91.38 109 ASN A CA 1
ATOM 863 C C . ASN A 1 109 ? -15.637 -4.688 -15.988 1.00 91.38 109 ASN A C 1
ATOM 865 O O . ASN A 1 109 ? -16.533 -4.670 -15.152 1.00 91.38 109 ASN A O 1
ATOM 869 N N . THR A 1 110 ? -14.363 -4.518 -15.625 1.00 89.94 110 THR A N 1
ATOM 870 C CA . THR A 1 110 ? -13.980 -4.278 -14.224 1.00 89.94 110 THR A CA 1
ATOM 871 C C . THR A 1 110 ? -14.160 -2.813 -13.845 1.00 89.94 110 THR A C 1
ATOM 873 O O . THR A 1 110 ? -13.440 -1.957 -14.359 1.00 89.94 110 THR A O 1
ATOM 876 N N . TRP A 1 111 ? -15.045 -2.531 -12.885 1.00 90.31 111 TRP A N 1
ATOM 877 C CA . TRP A 1 111 ? -15.139 -1.200 -12.284 1.00 90.31 111 TRP A CA 1
ATOM 878 C C . TRP A 1 111 ? -13.865 -0.859 -11.502 1.00 90.31 111 TRP A C 1
ATOM 880 O O . TRP A 1 111 ? -13.316 -1.698 -10.781 1.00 90.31 111 TRP A O 1
ATOM 890 N N . ARG A 1 112 ? -13.389 0.383 -11.630 1.00 83.75 112 ARG A N 1
ATOM 891 C CA . ARG A 1 112 ? -12.219 0.895 -10.907 1.00 83.75 112 ARG A CA 1
ATOM 892 C C . ARG A 1 112 ? -12.537 2.256 -10.287 1.00 83.75 112 ARG A C 1
ATOM 894 O O . ARG A 1 112 ? -13.180 3.075 -10.946 1.00 83.75 112 ARG A O 1
ATOM 901 N N . PRO A 1 113 ? -12.068 2.532 -9.059 1.00 83.38 113 PRO A N 1
ATOM 902 C CA . PRO A 1 113 ? -12.242 3.844 -8.455 1.00 83.38 113 PRO A CA 1
ATOM 903 C C . PRO A 1 113 ? -11.457 4.903 -9.240 1.00 83.38 113 PRO A C 1
ATOM 905 O O . PRO A 1 113 ? -10.336 4.660 -9.685 1.00 83.38 113 PRO A O 1
ATOM 908 N N . ARG A 1 114 ? -12.036 6.102 -9.383 1.00 81.50 114 ARG A N 1
ATOM 909 C CA . ARG A 1 114 ? -11.394 7.240 -10.066 1.00 81.50 114 ARG A CA 1
ATOM 910 C C . ARG A 1 114 ? -10.126 7.720 -9.345 1.00 81.50 114 ARG A C 1
ATOM 912 O O . ARG A 1 114 ? -9.184 8.168 -9.990 1.00 81.50 114 ARG A O 1
ATOM 919 N N . HIS A 1 115 ? -10.112 7.632 -8.016 1.00 77.44 115 HIS A N 1
ATOM 920 C CA . HIS A 1 115 ? -8.987 8.010 -7.167 1.00 77.44 115 HIS A CA 1
ATOM 921 C C . HIS A 1 115 ? -8.782 6.966 -6.066 1.00 77.44 115 HIS A C 1
ATOM 923 O O . HIS A 1 115 ? -9.747 6.394 -5.559 1.00 77.44 115 HIS A O 1
ATOM 929 N N . GLY A 1 116 ? -7.525 6.756 -5.674 1.00 70.62 116 GLY A N 1
ATOM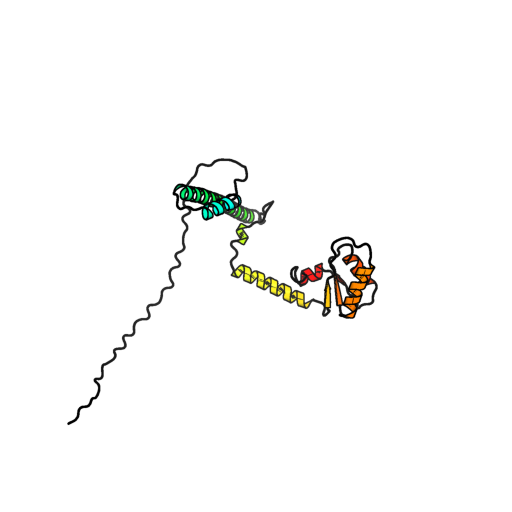 930 C CA . GLY A 1 116 ? -7.151 5.795 -4.637 1.00 70.62 116 GLY A CA 1
ATOM 931 C C . GLY A 1 116 ? -7.032 4.352 -5.134 1.00 70.62 116 GLY A C 1
ATOM 932 O O . GLY A 1 116 ? -7.264 4.039 -6.301 1.00 70.62 116 GLY A O 1
ATOM 933 N N . SER A 1 117 ? -6.619 3.467 -4.226 1.00 67.88 117 SER A N 1
ATOM 934 C CA . SER A 1 117 ? -6.471 2.035 -4.495 1.00 67.88 117 SER A CA 1
ATOM 935 C C . SER A 1 117 ? -7.730 1.266 -4.085 1.00 67.88 117 SER A C 1
ATOM 937 O O . SER A 1 117 ? -8.404 1.622 -3.118 1.00 67.88 117 SER A O 1
ATOM 939 N N . HIS A 1 118 ? -8.031 0.178 -4.795 1.00 71.38 118 HIS A N 1
ATOM 940 C CA . HIS A 1 118 ? -9.079 -0.776 -4.426 1.00 71.38 118 HIS A CA 1
ATOM 941 C C . HIS A 1 118 ? -8.578 -1.693 -3.292 1.00 71.38 118 HIS A C 1
ATOM 943 O O . HIS A 1 118 ? -8.316 -2.882 -3.479 1.00 71.38 118 HIS A O 1
ATOM 949 N N . THR A 1 119 ? -8.374 -1.107 -2.112 1.00 63.44 119 THR A N 1
ATOM 950 C CA . THR A 1 119 ? -7.668 -1.708 -0.965 1.00 63.44 119 THR A CA 1
ATOM 951 C C . THR A 1 119 ? -8.352 -2.930 -0.360 1.00 63.44 119 THR A C 1
ATOM 953 O O . THR A 1 119 ? -7.664 -3.788 0.189 1.00 63.44 119 THR A O 1
ATOM 956 N N . SER A 1 120 ? -9.672 -3.049 -0.496 1.00 62.97 120 SER A N 1
ATOM 957 C CA . SER A 1 120 ? -10.469 -4.144 0.075 1.00 62.97 120 SER A CA 1
ATOM 958 C C .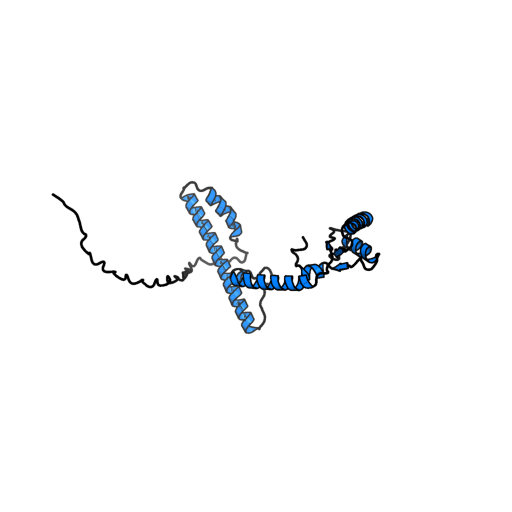 SER A 1 120 ? -10.086 -5.523 -0.468 1.00 62.97 120 SER A C 1
ATOM 960 O O . SER A 1 120 ? -10.155 -6.526 0.235 1.00 62.97 120 SER A O 1
ATOM 962 N N . ARG A 1 121 ? -9.583 -5.577 -1.705 1.00 61.50 121 ARG A N 1
ATOM 963 C CA . ARG A 1 121 ? -9.147 -6.827 -2.341 1.00 61.50 121 ARG A CA 1
ATOM 964 C C . ARG A 1 121 ? -7.728 -7.236 -1.932 1.00 61.50 121 ARG A C 1
ATOM 966 O O . ARG A 1 121 ? -7.373 -8.404 -2.039 1.00 61.50 121 ARG A O 1
ATOM 973 N N . THR A 1 122 ? -6.923 -6.297 -1.432 1.00 60.12 122 THR A N 1
ATOM 974 C CA . THR A 1 122 ? -5.555 -6.570 -0.968 1.00 60.12 122 THR A CA 1
ATOM 975 C C . THR A 1 122 ? -5.542 -7.227 0.414 1.00 60.12 122 THR A C 1
ATOM 977 O O . THR A 1 122 ? -4.690 -8.072 0.666 1.00 60.12 122 THR A O 1
ATOM 980 N N . SER A 1 123 ? -6.489 -6.895 1.299 1.00 60.03 123 SER A N 1
ATOM 981 C CA . SER A 1 123 ? -6.576 -7.481 2.649 1.00 60.03 123 SER A CA 1
ATOM 982 C C . SER A 1 123 ? -7.107 -8.920 2.667 1.00 60.03 123 SER A C 1
ATOM 984 O O . SER A 1 123 ? -6.847 -9.653 3.616 1.00 60.03 123 SER A O 1
ATOM 986 N N . GLN A 1 124 ? -7.820 -9.337 1.617 1.00 64.19 124 GLN A N 1
ATOM 987 C CA . GLN A 1 124 ? -8.364 -10.693 1.459 1.00 64.19 124 GLN A CA 1
ATOM 988 C C . GLN A 1 124 ? -7.387 -11.672 0.781 1.00 64.19 124 GLN A C 1
ATOM 990 O O . GLN A 1 124 ? -7.724 -12.838 0.568 1.00 64.19 124 GLN A O 1
ATOM 995 N N . LEU A 1 125 ? -6.177 -11.226 0.423 1.00 70.06 125 LEU A N 1
ATOM 996 C CA . LEU A 1 125 ? -5.150 -12.106 -0.133 1.00 70.06 125 LEU A CA 1
ATOM 997 C C . LEU A 1 125 ? -4.646 -13.066 0.950 1.00 70.06 125 LEU A C 1
ATOM 999 O O . LEU A 1 125 ? -4.133 -12.651 1.987 1.00 70.06 125 LEU A O 1
ATOM 1003 N N . THR A 1 126 ? -4.779 -14.367 0.699 1.00 77.88 126 THR A N 1
ATOM 1004 C CA . THR A 1 126 ? -4.200 -15.398 1.567 1.00 77.88 126 THR A CA 1
ATOM 1005 C C . THR A 1 126 ? -2.679 -15.422 1.419 1.00 77.88 126 THR A C 1
ATOM 1007 O O . THR A 1 126 ? -2.156 -15.086 0.355 1.00 77.88 126 THR A O 1
ATOM 1010 N N . SER A 1 127 ? -1.960 -15.872 2.454 1.00 77.44 127 SER A N 1
ATOM 1011 C CA . SER A 1 127 ? -0.501 -16.043 2.374 1.00 77.44 127 SER A CA 1
ATOM 1012 C C . SER A 1 127 ? -0.108 -16.923 1.184 1.00 77.44 127 SER A C 1
ATOM 1014 O O . SER A 1 127 ? 0.738 -16.532 0.397 1.00 77.44 127 SER A O 1
ATOM 1016 N N . ALA A 1 128 ? -0.831 -18.024 0.956 1.00 81.25 128 ALA A N 1
ATOM 1017 C CA . ALA A 1 128 ? -0.607 -18.910 -0.184 1.00 81.25 128 ALA A CA 1
ATOM 1018 C C . ALA A 1 128 ? -0.772 -18.210 -1.550 1.00 81.25 128 ALA A C 1
ATOM 1020 O O . ALA A 1 128 ? -0.056 -18.531 -2.494 1.00 81.25 128 ALA A O 1
ATOM 1021 N N . ALA A 1 129 ? -1.694 -17.248 -1.677 1.00 82.56 129 ALA A N 1
ATOM 1022 C CA . ALA A 1 129 ? -1.855 -16.467 -2.905 1.00 82.56 129 ALA A CA 1
ATOM 1023 C C . ALA A 1 129 ? -0.697 -15.476 -3.120 1.00 82.56 129 ALA A C 1
ATOM 1025 O O . ALA A 1 129 ? -0.300 -15.231 -4.261 1.00 82.56 129 ALA A O 1
ATOM 1026 N N . ILE A 1 130 ? -0.150 -14.923 -2.034 1.00 84.12 130 ILE A N 1
ATOM 1027 C CA . ILE A 1 130 ? 1.059 -14.091 -2.071 1.00 84.12 130 ILE A CA 1
ATOM 1028 C C . ILE A 1 130 ? 2.256 -14.955 -2.477 1.00 84.12 130 ILE A C 1
ATOM 1030 O O . ILE A 1 130 ? 2.930 -14.621 -3.448 1.00 84.12 130 ILE A O 1
ATOM 1034 N N . ASP A 1 131 ? 2.437 -16.107 -1.830 1.00 83.50 131 ASP A N 1
ATOM 1035 C CA . ASP A 1 131 ? 3.524 -17.048 -2.113 1.00 83.50 131 ASP A CA 1
ATOM 1036 C C . ASP A 1 131 ? 3.483 -17.533 -3.570 1.00 83.50 131 ASP A C 1
ATOM 1038 O O . ASP A 1 131 ? 4.505 -17.556 -4.252 1.00 83.50 131 ASP A O 1
ATOM 1042 N N . ALA A 1 132 ? 2.296 -17.857 -4.095 1.00 85.19 132 ALA A N 1
ATOM 1043 C CA . ALA A 1 132 ? 2.127 -18.240 -5.495 1.00 85.19 132 ALA A CA 1
ATOM 1044 C C . ALA A 1 132 ? 2.525 -17.107 -6.456 1.00 85.19 132 ALA A C 1
ATOM 1046 O O . ALA A 1 132 ? 3.190 -17.345 -7.467 1.00 85.19 132 ALA A O 1
ATOM 1047 N N . ARG A 1 133 ? 2.150 -15.861 -6.143 1.00 86.62 133 ARG A N 1
ATOM 1048 C CA . ARG A 1 133 ? 2.525 -14.689 -6.943 1.00 86.62 133 ARG A CA 1
ATOM 1049 C C . ARG A 1 133 ? 4.030 -14.439 -6.906 1.00 86.62 133 ARG A C 1
ATOM 1051 O O . ARG A 1 133 ? 4.615 -14.107 -7.937 1.00 86.62 133 ARG A O 1
ATOM 1058 N N . ASP A 1 134 ? 4.645 -14.581 -5.741 1.00 86.19 134 ASP A N 1
ATOM 1059 C CA . ASP A 1 134 ? 6.078 -14.371 -5.574 1.00 86.19 134 ASP A CA 1
ATOM 1060 C C . ASP A 1 134 ? 6.886 -15.491 -6.236 1.00 86.19 134 ASP A C 1
ATOM 1062 O O . ASP A 1 134 ? 7.883 -15.202 -6.894 1.00 86.19 134 ASP A O 1
ATOM 1066 N N . PHE A 1 135 ? 6.399 -16.734 -6.204 1.00 87.12 135 PHE A N 1
ATOM 1067 C CA . PHE A 1 135 ? 6.969 -17.836 -6.979 1.00 87.12 135 PHE A CA 1
ATOM 1068 C C . PHE A 1 135 ? 6.946 -17.555 -8.488 1.00 87.12 135 PHE A C 1
ATOM 1070 O O . PHE A 1 135 ? 7.958 -17.738 -9.164 1.00 87.12 135 PHE A O 1
ATOM 1077 N N . LEU A 1 136 ? 5.823 -17.070 -9.033 1.00 90.44 136 LEU A N 1
ATOM 1078 C CA . LEU A 1 136 ? 5.737 -16.712 -10.455 1.00 90.44 136 LEU A CA 1
ATOM 1079 C C . LEU A 1 136 ? 6.701 -15.577 -10.818 1.00 90.44 136 LEU A C 1
ATOM 1081 O O . LEU A 1 136 ? 7.400 -15.670 -11.824 1.00 90.44 136 LEU A O 1
ATOM 1085 N N . ARG A 1 137 ? 6.805 -14.548 -9.972 1.00 83.69 137 ARG A N 1
ATOM 1086 C CA . ARG A 1 137 ? 7.775 -13.457 -10.158 1.00 83.69 137 ARG A CA 1
ATOM 1087 C C . ARG A 1 137 ? 9.220 -13.941 -10.104 1.00 83.69 137 ARG A C 1
ATOM 1089 O O . ARG A 1 137 ? 10.032 -13.492 -10.906 1.00 83.69 137 ARG A O 1
ATOM 1096 N N . ALA A 1 138 ? 9.542 -14.842 -9.179 1.00 83.31 138 ALA A N 1
ATOM 1097 C CA . ALA A 1 138 ? 10.867 -15.446 -9.086 1.00 83.31 138 ALA A CA 1
ATOM 1098 C C . ALA A 1 138 ? 11.192 -16.258 -10.350 1.00 83.31 138 ALA A C 1
ATOM 1100 O O . ALA A 1 138 ? 12.280 -16.143 -10.900 1.00 83.31 138 ALA A O 1
ATOM 1101 N N . ARG A 1 139 ? 10.222 -17.008 -10.885 1.00 87.06 139 ARG A N 1
ATOM 1102 C CA . ARG A 1 139 ? 10.384 -17.725 -12.159 1.00 87.06 139 ARG A CA 1
ATOM 1103 C C . ARG A 1 139 ? 10.571 -16.795 -13.352 1.00 87.06 139 ARG A C 1
ATOM 1105 O O . ARG A 1 139 ? 11.363 -17.095 -14.242 1.00 87.06 139 ARG A O 1
ATOM 1112 N N . GLU A 1 140 ? 9.830 -15.694 -13.408 1.00 82.00 140 GLU A N 1
ATOM 1113 C CA . GLU A 1 140 ? 9.999 -14.684 -14.455 1.00 82.00 140 GLU A CA 1
ATOM 1114 C C . GLU A 1 140 ? 11.384 -14.033 -14.380 1.00 82.00 140 GLU A C 1
ATOM 1116 O O . GLU A 1 140 ? 12.035 -13.891 -15.415 1.00 82.00 140 GLU A O 1
ATOM 1121 N N . SER A 1 141 ? 11.873 -13.716 -13.177 1.00 75.56 141 SER A N 1
ATOM 1122 C CA . SER A 1 141 ? 13.209 -13.138 -13.003 1.00 75.56 141 SER A CA 1
ATOM 1123 C C . SER A 1 141 ? 14.329 -14.133 -13.322 1.00 75.56 141 SER A C 1
ATOM 1125 O O . SER A 1 141 ? 15.312 -13.747 -13.944 1.00 75.56 141 SER A O 1
ATOM 1127 N N . GLU A 1 142 ? 14.180 -15.420 -12.991 1.00 81.69 142 GLU A N 1
ATOM 1128 C CA . GLU A 1 142 ? 15.108 -16.484 -13.410 1.00 81.69 142 GLU A CA 1
ATOM 1129 C C . GLU A 1 142 ? 15.216 -16.581 -14.936 1.00 81.69 142 GLU A C 1
ATOM 1131 O O . GLU A 1 142 ? 16.318 -16.558 -15.487 1.00 81.69 142 GLU A O 1
ATOM 1136 N N . LYS A 1 143 ? 14.074 -16.651 -15.633 1.00 79.62 143 LYS A N 1
ATOM 1137 C CA . LYS A 1 143 ? 14.042 -16.691 -17.104 1.00 79.62 143 LYS A CA 1
ATOM 1138 C C . LYS A 1 143 ? 14.701 -15.463 -17.705 1.00 79.62 143 LYS A C 1
ATOM 1140 O O . LYS A 1 143 ? 15.414 -15.560 -18.695 1.00 79.62 143 LYS A O 1
ATOM 1145 N N . ALA A 1 144 ? 14.462 -14.307 -17.107 1.00 72.00 144 ALA A N 1
ATOM 1146 C CA . ALA A 1 144 ? 15.030 -13.081 -17.603 1.00 72.00 144 ALA A CA 1
ATOM 1147 C C . ALA A 1 144 ? 16.546 -13.001 -17.350 1.00 72.00 144 ALA A C 1
ATOM 1149 O O . ALA A 1 144 ? 17.277 -12.551 -18.231 1.00 72.00 144 ALA A O 1
ATOM 1150 N N . LYS A 1 145 ? 17.041 -13.500 -16.207 1.00 71.19 145 LYS A N 1
ATOM 1151 C CA . LYS A 1 145 ? 18.481 -13.599 -15.912 1.00 71.19 145 LYS A CA 1
ATOM 1152 C C . LYS A 1 145 ? 19.238 -14.441 -16.939 1.00 71.19 145 LYS A C 1
ATOM 1154 O O . LYS A 1 145 ? 20.376 -14.114 -17.248 1.00 71.19 145 LYS A O 1
ATOM 1159 N N . ALA A 1 146 ? 18.602 -15.458 -17.522 1.00 75.94 146 ALA A N 1
ATOM 1160 C CA . ALA A 1 146 ? 19.193 -16.253 -18.602 1.00 75.94 146 ALA A CA 1
ATOM 1161 C C . ALA A 1 146 ? 19.473 -15.448 -19.889 1.00 75.94 146 ALA A C 1
ATOM 1163 O O . ALA A 1 146 ? 20.223 -15.904 -20.745 1.00 75.94 146 ALA A O 1
ATOM 1164 N N . HIS A 1 147 ? 18.879 -14.261 -20.039 1.00 72.94 147 HIS A N 1
ATOM 1165 C CA . HIS A 1 147 ? 19.105 -13.364 -21.173 1.00 72.94 147 HIS A CA 1
ATOM 1166 C C . HIS A 1 147 ? 20.068 -12.218 -20.855 1.00 72.94 147 HIS A C 1
ATOM 1168 O O . HIS A 1 147 ? 20.215 -11.311 -21.673 1.00 72.94 147 HIS A O 1
ATOM 1174 N N . LEU A 1 148 ? 20.697 -12.215 -19.679 1.00 74.62 148 LEU A N 1
ATOM 1175 C CA . LEU A 1 148 ? 21.718 -11.229 -19.359 1.00 74.62 148 LEU A CA 1
ATOM 1176 C C . LEU A 1 148 ? 22.986 -11.508 -20.168 1.00 74.62 148 LEU A C 1
ATOM 1178 O O . LEU A 1 148 ? 23.328 -12.671 -20.383 1.00 74.62 148 LEU A O 1
ATOM 1182 N N . PRO A 1 149 ? 23.691 -10.461 -20.623 1.00 74.19 149 PRO A N 1
ATOM 1183 C CA . PRO A 1 149 ? 24.982 -10.660 -21.252 1.00 74.19 149 PRO A CA 1
ATOM 1184 C C . PRO A 1 149 ? 25.956 -11.221 -20.205 1.00 74.19 149 PRO A C 1
ATOM 1186 O O . PRO A 1 149 ? 25.909 -10.825 -19.040 1.00 74.19 149 PRO A O 1
ATOM 1189 N N . GLU A 1 150 ? 26.852 -12.115 -20.623 1.00 75.62 150 GLU A N 1
ATOM 1190 C CA . GLU A 1 150 ? 27.958 -12.638 -19.803 1.00 75.62 150 GLU A CA 1
ATOM 1191 C C . GLU A 1 150 ? 29.059 -11.574 -19.630 1.00 75.62 150 GLU A C 1
ATOM 1193 O O . GLU A 1 150 ? 30.206 -11.763 -20.019 1.00 75.62 150 GLU A O 1
ATOM 1198 N N . ALA A 1 151 ? 28.685 -10.403 -19.125 1.00 79.00 151 ALA A N 1
ATOM 1199 C CA . ALA A 1 151 ? 29.547 -9.239 -18.997 1.00 79.00 151 ALA A CA 1
ATOM 1200 C C . ALA A 1 151 ? 29.221 -8.460 -17.723 1.00 79.00 151 ALA A C 1
ATOM 1202 O O . ALA A 1 151 ? 28.083 -8.447 -17.241 1.00 79.00 151 ALA A O 1
ATOM 1203 N N . THR A 1 152 ? 30.224 -7.765 -17.197 1.00 84.00 152 THR A N 1
ATOM 1204 C CA . THR A 1 152 ? 30.074 -6.933 -16.002 1.00 84.00 152 THR A CA 1
ATOM 1205 C C . THR A 1 152 ? 29.161 -5.731 -16.279 1.00 84.00 152 THR A C 1
ATOM 1207 O O . THR A 1 152 ? 29.549 -4.773 -16.945 1.00 84.00 152 THR A O 1
ATOM 1210 N N . LEU A 1 153 ? 27.930 -5.746 -15.758 1.00 83.06 153 LEU A N 1
ATOM 1211 C CA . LEU A 1 153 ? 26.990 -4.630 -15.911 1.00 83.06 153 LEU A CA 1
ATOM 1212 C C . LEU A 1 153 ? 27.396 -3.446 -15.025 1.00 83.06 153 LEU A C 1
ATOM 1214 O O . LEU A 1 153 ? 27.445 -3.558 -13.801 1.00 83.06 153 LEU A O 1
ATOM 1218 N N . VAL A 1 154 ? 27.633 -2.289 -15.641 1.00 85.62 154 VAL A N 1
ATOM 1219 C CA . VAL A 1 154 ? 27.992 -1.045 -14.953 1.00 85.62 154 VAL A CA 1
ATOM 1220 C C . VAL A 1 154 ? 26.886 -0.021 -15.175 1.00 85.62 154 VAL A C 1
ATOM 1222 O O . VAL A 1 154 ? 26.713 0.505 -16.276 1.00 85.62 154 VAL A O 1
ATOM 1225 N N . ALA A 1 155 ? 26.123 0.266 -14.121 1.00 84.75 155 ALA A N 1
ATOM 1226 C CA . ALA A 1 155 ? 25.064 1.267 -14.162 1.00 84.75 155 ALA A CA 1
ATOM 1227 C C . ALA A 1 155 ? 25.634 2.682 -14.017 1.00 84.75 155 ALA A C 1
ATOM 1229 O O . ALA A 1 155 ? 26.337 2.990 -13.055 1.00 84.75 155 ALA A O 1
ATOM 1230 N N . VAL A 1 156 ? 25.281 3.557 -14.958 1.00 83.31 156 VAL A N 1
ATOM 1231 C CA . VAL A 1 156 ? 25.539 4.994 -14.868 1.00 83.31 156 VAL A CA 1
ATOM 1232 C C . VAL A 1 156 ? 24.212 5.693 -14.617 1.00 83.31 156 VAL A C 1
ATOM 1234 O O . VAL A 1 156 ? 23.294 5.616 -15.432 1.00 83.31 156 VAL A O 1
ATOM 1237 N N . ALA A 1 157 ? 24.127 6.389 -13.489 1.00 82.19 157 ALA A N 1
ATOM 1238 C CA . ALA A 1 157 ? 22.987 7.211 -13.115 1.00 82.19 157 ALA A CA 1
ATOM 1239 C C . ALA A 1 157 ? 23.476 8.617 -12.760 1.00 82.19 157 ALA A C 1
ATOM 1241 O O . ALA A 1 157 ? 24.497 8.777 -12.090 1.00 82.19 157 ALA A O 1
ATOM 1242 N N . GLY A 1 158 ? 22.752 9.640 -13.210 1.00 76.50 158 GLY A N 1
ATOM 1243 C CA . GLY A 1 158 ? 23.072 11.034 -12.911 1.00 76.50 158 GLY A CA 1
ATOM 1244 C C . GLY A 1 158 ? 21.823 11.837 -12.588 1.00 76.50 158 GLY A C 1
ATOM 1245 O O . GLY A 1 158 ? 20.821 11.756 -13.294 1.00 76.50 158 GLY A O 1
ATOM 1246 N N . SER A 1 159 ? 21.880 12.642 -11.529 1.00 67.81 159 SER A N 1
ATOM 1247 C CA . SER A 1 159 ? 20.802 13.564 -11.178 1.00 67.81 159 SER A CA 1
ATOM 1248 C C . SER A 1 159 ? 21.037 14.922 -11.842 1.00 67.81 159 SER A C 1
ATOM 1250 O O . SER A 1 159 ? 21.763 15.759 -11.311 1.00 67.81 159 SER A O 1
ATOM 1252 N N . GLY A 1 160 ? 20.410 15.150 -12.996 1.00 72.25 160 GLY A N 1
ATOM 1253 C CA . GLY A 1 160 ? 20.357 16.466 -13.641 1.00 72.25 160 GLY A CA 1
ATOM 1254 C C . GLY A 1 160 ? 21.391 16.708 -14.751 1.00 72.25 160 GLY A C 1
ATOM 1255 O O . GLY A 1 160 ? 22.185 15.825 -15.088 1.00 72.25 160 GLY A O 1
ATOM 1256 N N . PRO A 1 161 ? 21.339 17.891 -15.393 1.00 74.56 161 PRO A N 1
ATOM 1257 C CA . PRO A 1 161 ? 22.220 18.226 -16.504 1.00 74.56 161 PRO A CA 1
ATOM 1258 C C . PRO A 1 161 ? 23.662 18.390 -16.016 1.00 74.56 161 PRO A C 1
ATOM 1260 O O . PRO A 1 161 ? 23.932 19.095 -15.049 1.00 74.56 161 PRO A O 1
ATOM 1263 N N . VAL A 1 162 ? 24.592 17.749 -16.718 1.00 79.25 162 VAL A N 1
ATOM 1264 C CA . VAL A 1 162 ? 26.032 17.863 -16.477 1.00 79.25 162 VAL A CA 1
ATOM 1265 C C . VAL A 1 162 ? 26.635 18.663 -17.624 1.00 79.25 162 VAL A C 1
ATOM 1267 O O . VAL A 1 162 ? 26.444 18.299 -18.786 1.00 79.25 162 VAL A O 1
ATOM 1270 N N . SER A 1 163 ? 27.328 19.754 -17.295 1.00 76.00 163 SER A N 1
ATOM 1271 C CA . SER A 1 163 ? 27.909 20.675 -18.282 1.00 76.00 163 SER A CA 1
ATOM 1272 C C . SER A 1 163 ? 29.246 20.194 -18.847 1.00 76.00 163 SER A C 1
ATOM 1274 O O . SER A 1 163 ? 29.534 20.456 -20.010 1.00 76.00 163 SER A O 1
ATOM 1276 N N . ASP A 1 164 ? 30.048 19.480 -18.050 1.00 81.50 164 ASP A N 1
ATOM 1277 C CA . ASP A 1 164 ? 31.364 18.977 -18.456 1.00 81.50 164 ASP A CA 1
ATOM 1278 C C . ASP A 1 164 ? 31.372 17.446 -18.584 1.00 81.50 164 ASP A C 1
ATOM 1280 O O . ASP A 1 164 ? 30.991 16.715 -17.670 1.00 81.50 164 ASP A O 1
ATOM 1284 N N . ALA A 1 165 ? 31.826 16.959 -19.737 1.00 83.56 165 ALA A N 1
ATOM 1285 C CA . ALA A 1 165 ? 31.934 15.536 -20.027 1.00 83.56 165 ALA A CA 1
ATOM 1286 C C . ALA A 1 165 ? 33.194 14.882 -19.436 1.00 83.56 165 ALA A C 1
ATOM 1288 O O . ALA A 1 165 ? 33.215 13.659 -19.283 1.00 83.56 165 ALA A O 1
ATOM 1289 N N . GLY A 1 166 ? 34.221 15.665 -19.088 1.00 85.12 166 GLY A N 1
ATOM 1290 C CA . GLY A 1 166 ? 35.511 15.170 -18.596 1.00 85.12 166 GLY A CA 1
ATOM 1291 C C . GLY A 1 166 ? 35.407 14.246 -17.374 1.00 85.12 166 GLY A C 1
ATOM 1292 O O . GLY A 1 166 ? 35.898 13.117 -17.439 1.00 85.12 166 GLY A O 1
ATOM 1293 N N . PRO A 1 167 ? 34.719 14.651 -16.289 1.00 86.25 167 PRO A N 1
ATOM 1294 C CA . PRO A 1 167 ? 34.585 13.828 -15.086 1.00 86.25 167 PRO A CA 1
ATOM 1295 C C . PRO A 1 167 ? 33.856 12.502 -15.330 1.00 86.25 167 PRO A C 1
ATOM 1297 O O . PRO A 1 167 ? 34.227 11.476 -14.760 1.00 86.25 167 PRO A O 1
ATOM 1300 N N . VAL A 1 168 ? 32.838 12.508 -16.200 1.00 85.50 168 VAL A N 1
ATOM 1301 C CA . VAL A 1 168 ? 32.069 11.303 -16.547 1.00 85.50 168 VAL A CA 1
ATOM 1302 C C . VAL A 1 168 ? 32.934 10.340 -17.356 1.00 85.50 168 VAL A C 1
ATOM 1304 O O . VAL A 1 168 ? 32.967 9.154 -17.043 1.00 85.50 168 VAL A O 1
ATOM 1307 N N . HIS A 1 169 ? 33.672 10.838 -18.351 1.00 87.19 169 HIS A N 1
ATOM 1308 C CA . HIS A 1 169 ? 34.595 10.007 -19.127 1.00 87.19 169 HIS A CA 1
ATOM 1309 C C . HIS A 1 169 ? 35.677 9.397 -18.236 1.00 87.19 169 HIS A C 1
ATOM 1311 O O . HIS A 1 169 ? 35.855 8.186 -18.252 1.00 87.19 169 HIS A O 1
ATOM 1317 N N . PHE A 1 170 ? 36.315 10.204 -17.382 1.00 88.50 170 PHE A N 1
ATOM 1318 C CA . PHE A 1 170 ? 37.351 9.725 -16.468 1.00 88.50 170 PHE A CA 1
ATOM 1319 C C . PHE A 1 170 ? 36.842 8.622 -15.529 1.00 88.50 170 PHE A C 1
ATOM 1321 O O . PHE A 1 170 ? 37.522 7.618 -15.310 1.00 88.50 170 PHE A O 1
ATOM 1328 N N . ALA A 1 171 ? 35.634 8.783 -14.982 1.00 88.12 171 ALA A N 1
ATOM 1329 C CA . ALA A 1 171 ? 35.027 7.773 -14.124 1.00 88.12 171 ALA A CA 1
ATOM 1330 C C . ALA A 1 171 ? 34.773 6.459 -14.881 1.00 88.12 171 ALA A C 1
ATOM 1332 O O . ALA A 1 171 ? 35.092 5.387 -14.366 1.00 88.12 171 ALA A O 1
ATOM 1333 N N . VAL A 1 172 ? 34.246 6.537 -16.105 1.00 87.38 172 VAL A N 1
ATOM 1334 C CA . VAL A 1 172 ? 33.971 5.357 -16.935 1.00 87.38 172 VAL A CA 1
ATOM 1335 C C . VAL A 1 172 ? 35.269 4.677 -17.390 1.00 87.38 172 VAL A C 1
ATOM 1337 O O . VAL A 1 172 ? 35.381 3.456 -17.285 1.00 87.38 172 VAL A O 1
ATOM 1340 N N . ASP A 1 173 ? 36.284 5.444 -17.792 1.00 87.44 173 ASP A N 1
ATOM 1341 C CA . ASP A 1 173 ? 37.606 4.929 -18.170 1.00 87.44 173 ASP A CA 1
ATOM 1342 C C . ASP A 1 173 ? 38.288 4.206 -16.998 1.00 87.44 173 ASP A C 1
ATOM 1344 O O . ASP A 1 173 ? 38.880 3.137 -17.165 1.00 87.44 173 ASP A O 1
ATOM 1348 N N . ARG A 1 174 ? 38.147 4.736 -15.778 1.00 88.50 174 ARG A N 1
ATOM 1349 C CA . ARG A 1 174 ? 38.670 4.093 -14.566 1.00 88.50 174 ARG A CA 1
ATOM 1350 C C . ARG A 1 174 ? 37.996 2.750 -14.284 1.00 88.50 174 ARG A C 1
ATOM 1352 O O . ARG A 1 174 ? 38.671 1.813 -13.861 1.00 88.50 174 ARG A O 1
ATOM 1359 N N . VAL A 1 175 ? 36.681 2.650 -14.485 1.00 87.94 175 VAL A N 1
ATOM 1360 C CA . VAL A 1 175 ? 35.947 1.387 -14.297 1.00 87.94 175 VAL A CA 1
ATOM 1361 C C . VAL A 1 175 ? 36.321 0.384 -15.386 1.00 87.94 175 VAL A C 1
ATOM 1363 O O . VAL A 1 175 ? 36.572 -0.775 -15.064 1.00 87.94 175 VAL A O 1
ATOM 1366 N N . ARG A 1 176 ? 36.479 0.835 -16.636 1.00 84.50 176 ARG A N 1
ATOM 1367 C CA . ARG A 1 176 ? 36.959 0.006 -17.751 1.00 84.50 176 ARG A CA 1
ATOM 1368 C C . ARG A 1 176 ? 38.324 -0.614 -17.471 1.00 84.50 176 ARG A C 1
ATOM 1370 O O . ARG A 1 176 ? 38.528 -1.790 -17.746 1.00 84.50 176 ARG A O 1
ATOM 1377 N N . ALA A 1 177 ? 39.252 0.161 -16.907 1.00 87.31 177 ALA A N 1
ATOM 1378 C CA . ALA A 1 177 ? 40.579 -0.341 -16.553 1.00 87.31 177 ALA A CA 1
ATOM 1379 C C . ALA A 1 177 ? 40.519 -1.513 -15.556 1.00 87.31 177 ALA A C 1
ATOM 1381 O O . ALA A 1 177 ? 41.430 -2.336 -15.515 1.00 87.31 177 ALA A O 1
ATOM 1382 N N . LYS A 1 178 ? 39.444 -1.596 -14.761 1.00 87.12 178 LYS A N 1
ATOM 1383 C CA . LYS A 1 178 ? 39.201 -2.686 -13.814 1.00 87.12 178 LYS A CA 1
ATOM 1384 C C . LYS A 1 178 ? 38.387 -3.837 -14.416 1.00 87.12 178 LYS A C 1
ATOM 1386 O O . LYS A 1 178 ? 38.658 -4.985 -14.079 1.00 87.12 178 LYS A O 1
ATOM 1391 N N . TYR A 1 179 ? 37.414 -3.536 -15.276 1.00 86.94 179 TYR A N 1
ATOM 1392 C CA . TYR A 1 179 ? 36.511 -4.509 -15.898 1.00 86.94 179 TYR A CA 1
ATOM 1393 C C . TYR A 1 179 ? 36.478 -4.303 -17.423 1.00 86.94 179 TYR A C 1
ATOM 1395 O O . TYR A 1 179 ? 35.664 -3.522 -17.926 1.00 86.94 179 TYR A O 1
ATOM 1403 N N . PRO A 1 180 ? 37.381 -4.962 -18.174 1.00 83.81 180 PRO A N 1
ATOM 1404 C CA . PRO A 1 180 ? 37.468 -4.801 -19.626 1.00 83.81 180 PRO A CA 1
ATOM 1405 C C . PRO A 1 180 ? 36.245 -5.323 -20.395 1.00 83.81 180 PRO A C 1
ATOM 1407 O O . PRO A 1 180 ? 35.988 -4.866 -21.504 1.00 83.81 180 PRO A O 1
ATOM 1410 N N . ASP A 1 181 ? 35.496 -6.257 -19.808 1.00 83.19 181 ASP A N 1
ATOM 1411 C CA . ASP A 1 181 ? 34.285 -6.900 -20.334 1.00 83.19 181 ASP A CA 1
ATOM 1412 C C . ASP A 1 181 ? 32.994 -6.122 -20.017 1.00 83.19 181 ASP A C 1
ATOM 1414 O O . ASP A 1 181 ? 31.898 -6.649 -20.188 1.00 83.19 181 ASP A O 1
ATOM 1418 N N . MET A 1 182 ? 33.093 -4.893 -19.501 1.00 86.56 182 MET A N 1
ATOM 1419 C CA . MET A 1 182 ? 31.927 -4.193 -18.968 1.00 86.56 182 MET A CA 1
ATOM 1420 C C . MET A 1 182 ? 30.891 -3.792 -20.030 1.00 86.56 182 MET A C 1
ATOM 1422 O O . MET A 1 182 ? 31.219 -3.369 -21.136 1.00 86.56 182 MET A O 1
ATOM 1426 N N . VAL A 1 183 ? 29.619 -3.812 -19.635 1.00 85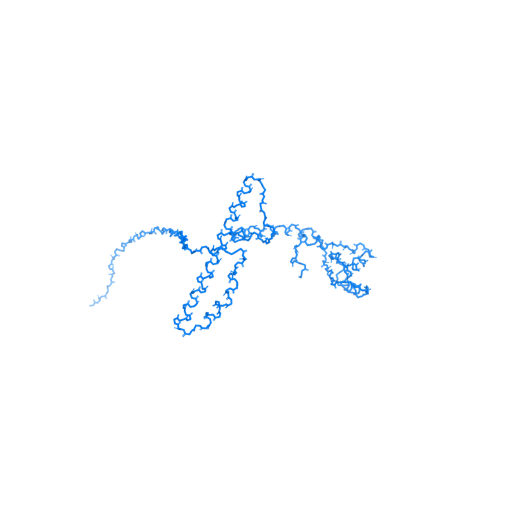.75 183 VAL A N 1
ATOM 1427 C CA . VAL A 1 183 ? 28.479 -3.314 -20.415 1.00 85.75 183 VAL A CA 1
ATOM 1428 C C . VAL A 1 183 ? 27.835 -2.158 -19.662 1.00 85.75 183 VAL A C 1
ATOM 1430 O O . VAL A 1 183 ? 27.439 -2.296 -18.503 1.00 85.75 183 VAL A O 1
ATOM 1433 N N . LEU A 1 184 ? 27.716 -1.008 -20.326 1.00 85.06 184 LEU A N 1
ATOM 1434 C CA . LEU A 1 184 ? 27.155 0.192 -19.711 1.00 85.06 184 LEU A CA 1
ATOM 1435 C C . LEU A 1 184 ? 25.628 0.177 -19.755 1.00 85.06 184 LEU A C 1
ATOM 1437 O O . LEU A 1 184 ? 25.015 -0.041 -20.803 1.00 85.06 184 LEU A O 1
ATOM 1441 N N . VAL A 1 185 ? 25.034 0.470 -18.600 1.00 86.69 185 VAL A N 1
ATOM 1442 C CA . VAL A 1 185 ? 23.589 0.495 -18.375 1.00 86.69 185 VAL A CA 1
ATOM 1443 C C . VAL A 1 185 ? 23.146 1.922 -18.044 1.00 86.69 185 VAL A C 1
ATOM 1445 O O . VAL A 1 185 ? 23.667 2.523 -17.106 1.00 86.69 185 VAL A O 1
ATOM 1448 N N . HIS A 1 186 ? 22.202 2.480 -18.814 1.00 84.88 186 HIS A N 1
ATOM 1449 C CA . HIS A 1 186 ? 21.709 3.857 -18.628 1.00 84.88 186 HIS A CA 1
ATOM 1450 C C . HIS A 1 186 ? 20.186 4.003 -18.805 1.00 84.88 186 HIS A C 1
ATOM 1452 O O . HIS A 1 186 ? 19.559 3.336 -19.633 1.00 84.88 186 HIS A O 1
ATOM 1458 N N . GLY A 1 187 ? 19.576 4.898 -18.023 1.00 78.31 187 GLY A N 1
ATOM 1459 C CA . GLY A 1 187 ? 18.134 5.183 -18.003 1.00 78.31 187 GLY A CA 1
ATOM 1460 C C . GLY A 1 187 ? 17.622 5.961 -19.210 1.00 78.31 187 GLY A C 1
ATOM 1461 O O . GLY A 1 187 ? 16.417 5.987 -19.456 1.00 78.31 187 GLY A O 1
ATOM 1462 N N . GLY A 1 188 ? 18.530 6.578 -19.968 1.00 75.69 188 GLY A N 1
ATOM 1463 C CA . GLY A 1 188 ? 18.177 7.501 -21.050 1.00 75.69 188 GLY A CA 1
ATOM 1464 C C . GLY A 1 188 ? 17.918 8.921 -20.540 1.00 75.69 188 GLY A C 1
ATOM 1465 O O . GLY A 1 188 ? 17.335 9.738 -21.254 1.00 75.69 188 GLY A O 1
ATOM 1466 N N . GLY A 1 189 ? 18.344 9.217 -19.310 1.00 79.12 189 GLY A N 1
ATOM 1467 C CA . GLY A 1 189 ? 18.316 10.545 -18.722 1.00 79.12 189 GLY A CA 1
ATOM 1468 C C . GLY A 1 189 ? 19.250 11.534 -19.423 1.00 79.12 189 GLY A C 1
ATOM 1469 O O . GLY A 1 189 ? 20.091 11.189 -20.257 1.00 79.12 189 GLY A O 1
ATOM 1470 N N . GLN A 1 190 ? 19.091 12.812 -19.083 1.00 80.00 190 GLN A N 1
ATOM 1471 C CA . GLN A 1 190 ? 19.973 13.881 -19.559 1.00 80.00 190 GLN A CA 1
ATOM 1472 C C . GLN A 1 190 ? 21.257 13.960 -18.714 1.00 80.00 190 GLN A C 1
ATOM 1474 O O . GLN A 1 190 ? 21.373 13.326 -17.669 1.00 80.00 190 GLN A O 1
ATOM 1479 N N . GLY A 1 191 ? 22.235 14.750 -19.165 1.00 86.12 191 GLY A N 1
ATOM 1480 C CA . GLY A 1 191 ? 23.487 14.954 -18.434 1.00 86.12 191 GLY A CA 1
ATOM 1481 C C . GLY A 1 191 ? 24.399 13.729 -18.484 1.00 86.12 191 GLY A C 1
ATOM 1482 O O . GLY A 1 191 ? 24.777 13.295 -19.573 1.00 86.12 191 GLY A O 1
ATOM 1483 N N . ALA A 1 192 ? 24.757 13.186 -17.317 1.00 83.88 192 ALA A N 1
ATOM 1484 C CA . ALA A 1 192 ? 25.765 12.129 -17.187 1.00 83.88 192 ALA A CA 1
ATOM 1485 C C . ALA A 1 192 ? 25.431 10.866 -17.996 1.00 83.88 192 ALA A C 1
ATOM 1487 O O . ALA A 1 192 ? 26.304 10.318 -18.662 1.00 83.88 192 ALA A O 1
ATOM 1488 N N . GLU A 1 193 ? 24.166 10.441 -18.002 1.00 86.19 193 GLU A N 1
ATOM 1489 C CA . GLU A 1 193 ? 23.727 9.248 -18.738 1.00 86.19 193 GLU A CA 1
ATOM 1490 C C . GLU A 1 193 ? 23.885 9.416 -20.253 1.00 86.19 193 GLU A C 1
ATOM 1492 O O . GLU A 1 193 ? 24.377 8.523 -20.941 1.00 86.19 193 GLU A O 1
ATOM 1497 N N . LYS A 1 194 ? 23.540 10.597 -20.776 1.00 86.06 194 LYS A N 1
ATOM 1498 C CA . LYS A 1 194 ? 23.711 10.938 -22.194 1.00 86.06 194 LYS A CA 1
ATOM 1499 C C . LYS A 1 194 ? 25.187 11.048 -22.583 1.00 86.06 194 LYS A C 1
ATOM 1501 O O . LYS A 1 194 ? 25.558 10.674 -23.695 1.00 86.06 194 LYS A O 1
ATOM 1506 N N . ILE A 1 195 ? 26.023 11.564 -21.684 1.00 87.50 195 ILE A N 1
ATOM 1507 C CA . ILE A 1 195 ? 27.474 11.650 -21.884 1.00 87.50 195 ILE A CA 1
ATOM 1508 C C . ILE A 1 195 ? 28.090 10.246 -21.898 1.00 87.50 195 ILE A C 1
ATOM 1510 O O . ILE A 1 195 ? 28.850 9.945 -22.811 1.00 87.50 195 ILE A O 1
ATOM 1514 N N . ALA A 1 196 ? 27.704 9.362 -20.974 1.00 85.12 196 ALA A N 1
ATOM 1515 C CA . ALA A 1 196 ? 28.157 7.970 -20.948 1.00 85.12 196 ALA A CA 1
ATOM 1516 C C . ALA A 1 196 ? 27.705 7.184 -22.192 1.00 85.12 196 ALA A C 1
ATOM 1518 O O . ALA A 1 196 ? 28.510 6.483 -22.808 1.00 85.12 196 ALA A O 1
ATOM 1519 N N . ALA A 1 197 ? 26.457 7.377 -22.633 1.00 84.69 197 ALA A N 1
ATOM 1520 C CA . ALA A 1 197 ? 25.975 6.816 -23.893 1.00 84.69 197 ALA A CA 1
ATOM 1521 C C . ALA A 1 197 ? 26.830 7.292 -25.081 1.00 84.69 197 ALA A C 1
ATOM 1523 O O . ALA A 1 197 ? 27.256 6.491 -25.911 1.00 84.69 197 ALA A O 1
ATOM 1524 N N . ARG A 1 198 ? 27.177 8.583 -25.132 1.00 86.56 198 ARG A N 1
ATOM 1525 C CA . ARG A 1 198 ? 28.051 9.130 -26.180 1.00 86.56 198 ARG A CA 1
ATOM 1526 C C . ARG A 1 198 ? 29.498 8.636 -26.080 1.00 86.56 198 ARG A C 1
ATOM 1528 O O . ARG A 1 198 ? 30.117 8.439 -27.118 1.00 86.56 198 ARG A O 1
ATOM 1535 N N . TRP A 1 199 ? 30.038 8.461 -24.876 1.00 85.62 199 TRP A N 1
ATOM 1536 C CA . TRP A 1 199 ? 31.373 7.894 -24.655 1.00 85.62 199 TRP A CA 1
ATOM 1537 C C . TRP A 1 199 ? 31.458 6.469 -25.210 1.00 85.62 199 TRP A C 1
ATOM 1539 O O . TRP A 1 199 ? 32.389 6.153 -25.944 1.00 85.62 199 TRP A O 1
ATOM 1549 N N . SER A 1 200 ? 30.446 5.639 -24.946 1.00 82.44 200 SER A N 1
ATOM 1550 C CA . SER A 1 200 ? 30.429 4.248 -25.417 1.00 82.44 200 SER A CA 1
ATOM 1551 C C . SER A 1 200 ? 30.364 4.153 -26.944 1.00 82.44 200 SER A C 1
ATOM 1553 O O . SER A 1 200 ? 31.162 3.443 -27.538 1.00 82.44 200 SER A O 1
ATOM 1555 N N . ALA A 1 201 ? 29.537 4.980 -27.591 1.00 81.38 201 ALA A N 1
ATOM 1556 C CA . ALA A 1 201 ? 29.393 5.011 -29.046 1.00 81.38 201 ALA A CA 1
ATOM 1557 C C . ALA A 1 201 ? 30.670 5.430 -29.802 1.00 81.38 201 ALA A C 1
ATOM 1559 O O . ALA A 1 201 ? 30.705 5.345 -31.026 1.00 81.38 201 ALA A O 1
ATOM 1560 N N . ARG A 1 202 ? 31.697 5.934 -29.102 1.00 77.00 202 ARG A N 1
ATOM 1561 C CA . ARG A 1 202 ? 32.984 6.329 -29.695 1.00 77.00 202 ARG A CA 1
ATOM 1562 C C . ARG A 1 202 ? 34.012 5.202 -29.746 1.00 77.00 202 ARG A C 1
ATOM 1564 O O . ARG A 1 202 ? 35.020 5.382 -30.421 1.00 77.00 202 ARG A O 1
ATOM 1571 N N . GLY A 1 203 ? 33.823 4.111 -29.005 1.00 65.44 203 GLY A N 1
ATOM 1572 C CA . GLY A 1 203 ? 34.768 2.995 -29.022 1.00 65.44 203 GLY A CA 1
ATOM 1573 C C . GLY A 1 203 ? 34.268 1.792 -29.804 1.00 65.44 203 GLY A C 1
ATOM 1574 O O . GLY A 1 203 ? 33.126 1.758 -30.252 1.00 65.44 203 GLY A O 1
ATOM 1575 N N . ASP A 1 204 ? 35.175 0.836 -29.978 1.00 58.00 204 ASP A N 1
ATOM 1576 C CA . ASP A 1 204 ? 34.973 -0.406 -30.727 1.00 58.00 204 ASP A CA 1
ATOM 1577 C C . ASP A 1 204 ? 33.976 -1.358 -30.025 1.00 58.00 204 ASP A C 1
ATOM 1579 O O . ASP A 1 204 ? 33.533 -1.075 -28.910 1.00 58.00 204 ASP A O 1
ATOM 1583 N N . GLU A 1 205 ? 33.637 -2.490 -30.653 1.00 56.88 205 GLU A N 1
ATOM 1584 C CA . GLU A 1 205 ? 32.591 -3.473 -30.291 1.00 56.88 205 GLU A CA 1
ATOM 1585 C C . GLU A 1 205 ? 32.506 -3.868 -28.800 1.00 56.88 205 GLU A C 1
ATOM 1587 O O . GLU A 1 205 ? 31.455 -4.307 -28.326 1.00 56.88 205 GLU A O 1
ATOM 1592 N N . SER A 1 206 ? 33.575 -3.663 -28.025 1.00 59.28 206 SER A N 1
ATOM 1593 C CA . SER A 1 206 ? 33.601 -3.823 -26.564 1.00 59.28 206 SER A CA 1
ATOM 1594 C C . SER A 1 206 ? 32.692 -2.831 -25.815 1.00 59.28 206 SER A C 1
ATOM 1596 O O . SER A 1 206 ? 32.386 -3.034 -24.645 1.00 59.28 206 SER A O 1
ATOM 1598 N N . HIS A 1 207 ? 32.245 -1.749 -26.457 1.00 65.88 207 HIS A N 1
ATOM 1599 C CA . HIS A 1 207 ? 31.455 -0.672 -25.856 1.00 65.88 207 HIS A CA 1
ATOM 1600 C C . HIS A 1 207 ? 29.944 -0.910 -26.034 1.00 65.88 207 HIS A C 1
ATOM 1602 O O . HIS A 1 207 ? 29.201 -0.049 -26.513 1.00 65.88 207 HIS A O 1
ATOM 1608 N N . ARG A 1 208 ? 29.458 -2.106 -25.684 1.00 67.50 208 ARG A N 1
ATOM 1609 C CA . ARG A 1 208 ? 28.048 -2.465 -25.883 1.00 67.50 208 ARG A CA 1
ATOM 1610 C C . ARG A 1 208 ? 27.157 -1.717 -24.886 1.00 67.50 208 ARG A C 1
ATOM 1612 O O . ARG A 1 208 ? 27.343 -1.808 -23.674 1.00 67.50 208 ARG A O 1
ATOM 1619 N N . LEU A 1 209 ? 26.164 -0.996 -25.403 1.00 70.81 209 LEU A N 1
ATOM 1620 C CA . LEU A 1 209 ? 25.145 -0.320 -24.599 1.00 70.81 209 LEU A CA 1
ATOM 1621 C C . LEU A 1 209 ? 23.959 -1.239 -24.328 1.00 70.81 209 LEU A C 1
ATOM 1623 O O . LEU A 1 209 ? 23.411 -1.838 -25.255 1.00 70.81 209 LEU A O 1
ATOM 1627 N N . TRP A 1 210 ? 23.527 -1.300 -23.068 1.00 72.69 210 TRP A N 1
ATOM 1628 C CA . TRP A 1 210 ? 22.284 -1.957 -22.669 1.00 72.69 210 TRP A CA 1
ATOM 1629 C C . TRP A 1 210 ? 21.335 -0.943 -22.019 1.00 72.69 210 TRP A C 1
ATOM 1631 O O . TRP A 1 210 ? 21.688 -0.319 -21.019 1.00 72.69 210 TRP A O 1
ATOM 1641 N N . PRO A 1 211 ? 20.112 -0.746 -22.542 1.00 72.62 211 PRO A N 1
ATOM 1642 C CA . PRO A 1 211 ? 19.202 0.232 -21.961 1.00 72.62 211 PRO A CA 1
ATOM 1643 C C . PRO A 1 211 ? 18.723 -0.236 -20.581 1.00 72.62 211 PRO A C 1
ATOM 1645 O O . PRO A 1 211 ? 18.287 -1.380 -20.424 1.00 72.62 211 PRO A O 1
ATOM 1648 N N . THR A 1 212 ? 18.707 0.657 -19.586 1.00 72.00 212 THR A N 1
ATOM 1649 C CA . THR A 1 212 ? 18.243 0.337 -18.223 1.00 72.00 212 THR A CA 1
ATOM 1650 C C . THR A 1 212 ? 16.819 -0.186 -18.223 1.00 72.00 212 THR A C 1
ATOM 1652 O O . THR A 1 212 ? 16.498 -1.020 -17.391 1.00 72.00 212 THR A O 1
ATOM 1655 N N . GLN A 1 213 ? 15.954 0.227 -19.155 1.00 66.56 213 GLN A N 1
ATOM 1656 C CA . GLN A 1 213 ? 14.606 -0.342 -19.259 1.00 66.56 213 GLN A CA 1
ATOM 1657 C C . GLN A 1 213 ? 14.620 -1.836 -19.617 1.00 66.56 213 GLN A C 1
ATOM 1659 O O . GLN A 1 213 ? 13.806 -2.584 -19.080 1.00 66.56 213 GLN A O 1
ATOM 1664 N N . ALA A 1 214 ? 15.552 -2.291 -20.462 1.00 69.69 214 ALA A N 1
ATOM 1665 C CA . ALA A 1 214 ? 15.719 -3.715 -20.751 1.00 69.69 214 ALA A CA 1
ATOM 1666 C C . ALA A 1 214 ? 16.260 -4.459 -19.525 1.00 69.69 214 ALA A C 1
ATOM 1668 O O . ALA A 1 214 ? 15.707 -5.490 -19.154 1.00 69.69 214 ALA A O 1
ATOM 1669 N N . VAL A 1 215 ? 17.252 -3.891 -18.832 1.00 70.06 215 VAL A N 1
ATOM 1670 C CA . VAL A 1 215 ? 17.800 -4.484 -17.600 1.00 70.06 215 VAL A CA 1
ATOM 1671 C C . VAL A 1 215 ? 16.755 -4.512 -16.480 1.00 70.06 215 VAL A C 1
ATOM 1673 O O . VAL A 1 215 ? 16.606 -5.521 -15.811 1.00 70.06 215 VAL A O 1
ATOM 1676 N N . THR A 1 216 ? 15.949 -3.463 -16.324 1.00 70.31 216 THR A N 1
ATOM 1677 C CA . THR A 1 216 ? 14.863 -3.375 -15.329 1.00 70.31 216 THR A CA 1
ATOM 1678 C C . THR A 1 216 ? 13.740 -4.354 -15.639 1.00 70.31 216 THR A C 1
ATOM 1680 O O . THR A 1 216 ? 13.167 -4.947 -14.730 1.00 70.31 216 THR A O 1
ATOM 1683 N N . LYS A 1 217 ? 13.409 -4.543 -16.920 1.00 67.62 217 LYS A N 1
ATOM 1684 C CA . LYS A 1 217 ? 12.442 -5.559 -17.346 1.00 67.62 217 LYS A CA 1
ATOM 1685 C C . LYS A 1 217 ? 12.944 -6.970 -17.031 1.00 67.62 217 LYS A C 1
ATOM 1687 O O . LYS A 1 217 ? 12.126 -7.854 -16.803 1.00 67.62 217 LYS A O 1
ATOM 1692 N N . ILE A 1 218 ? 14.265 -7.153 -17.008 1.00 68.12 218 ILE A N 1
ATOM 1693 C CA . ILE A 1 218 ? 14.909 -8.436 -16.755 1.00 68.12 218 ILE A CA 1
ATOM 1694 C C . ILE A 1 218 ? 15.124 -8.710 -15.254 1.00 68.12 218 ILE A C 1
ATOM 1696 O O . ILE A 1 218 ? 14.719 -9.750 -14.749 1.00 68.12 218 ILE A O 1
ATOM 1700 N N . MET A 1 219 ? 15.733 -7.782 -14.523 1.00 66.31 219 MET A N 1
ATOM 1701 C CA . MET A 1 219 ? 16.120 -7.944 -13.116 1.00 66.31 219 MET A CA 1
ATOM 1702 C C . MET A 1 219 ? 15.095 -7.352 -12.130 1.00 66.31 219 MET A C 1
ATOM 1704 O O . MET A 1 219 ? 15.158 -7.589 -10.931 1.00 66.31 219 MET A O 1
ATOM 1708 N N . GLY A 1 220 ? 14.112 -6.585 -12.607 1.00 64.88 220 GLY A N 1
ATOM 1709 C CA . GLY A 1 220 ? 13.227 -5.806 -11.741 1.00 64.88 220 GLY A CA 1
ATOM 1710 C C . GLY A 1 220 ? 13.910 -4.555 -11.172 1.00 64.88 220 GLY A C 1
ATOM 1711 O O . GLY A 1 220 ? 15.127 -4.407 -11.170 1.00 64.88 220 GLY A O 1
ATOM 1712 N N . THR A 1 221 ? 13.118 -3.604 -10.675 1.00 61.34 221 THR A N 1
ATOM 1713 C CA . THR A 1 221 ? 13.608 -2.292 -10.200 1.00 61.34 221 THR A CA 1
ATOM 1714 C C . THR A 1 221 ? 14.425 -2.336 -8.906 1.00 61.34 221 THR A C 1
ATOM 1716 O O . THR A 1 221 ? 15.051 -1.337 -8.558 1.00 61.34 221 THR A O 1
ATOM 1719 N N . ARG A 1 222 ? 14.391 -3.449 -8.163 1.00 59.53 222 ARG A N 1
ATOM 1720 C CA . ARG A 1 222 ? 15.095 -3.597 -6.879 1.00 59.53 222 ARG A CA 1
ATOM 1721 C C . ARG A 1 222 ? 16.564 -3.973 -7.036 1.00 59.53 222 ARG A C 1
ATOM 1723 O O . ARG A 1 222 ? 17.354 -3.562 -6.201 1.00 59.53 222 ARG A O 1
ATOM 1730 N N . ASP A 1 223 ? 16.911 -4.670 -8.110 1.00 57.91 223 ASP A N 1
ATOM 1731 C CA . ASP A 1 223 ? 18.254 -5.220 -8.328 1.00 57.91 223 ASP A CA 1
ATOM 1732 C C . ASP A 1 223 ? 19.239 -4.176 -8.902 1.00 57.91 223 ASP A C 1
ATOM 1734 O O . ASP A 1 223 ? 20.411 -4.470 -9.107 1.00 57.91 223 ASP A O 1
ATOM 1738 N N . LEU A 1 224 ? 18.767 -2.948 -9.164 1.00 57.19 224 LEU A N 1
ATOM 1739 C CA . LEU A 1 224 ? 19.532 -1.841 -9.759 1.00 57.19 224 LEU A CA 1
ATOM 1740 C C . LEU A 1 224 ? 19.909 -0.725 -8.765 1.00 57.19 224 LEU A C 1
ATOM 1742 O O . LEU A 1 224 ? 20.437 0.301 -9.196 1.00 57.19 224 LEU A O 1
ATOM 1746 N N . ARG A 1 225 ? 19.580 -0.873 -7.475 1.00 41.59 225 ARG A N 1
ATOM 1747 C CA . ARG A 1 225 ? 19.865 0.118 -6.423 1.00 41.59 225 ARG A CA 1
ATOM 1748 C C . ARG A 1 225 ? 21.011 -0.302 -5.522 1.00 41.59 225 ARG A C 1
ATOM 1750 O O . ARG A 1 225 ? 21.091 -1.508 -5.215 1.00 41.59 225 ARG A O 1
#

Foldseek 3Di:
DDDDDDDDPDPPPPPPPPPDPPDPPDPPPPPPPPPPPDDDDPDDPPPPDALVNLVVVLVVLVVPDPPDPVSVVVNVVSVVVNVVNVVVVVVVLVVVVVVQVVCCVVPVDGDDDPDDDNCVVVVPQDPVNVVVVVVVVVVQLVVLVVVDPPAAEDEDDDDDAAPDLVVLLVVVVVVCVVGVQYEYEAQPDHHSRVSLVVSLVPDDPSSHYDYNVSVCSRNNPVVRD

pLDDT: mean 73.59, std 19.24, range [26.12, 97.12]

Radius of gyration: 34.69 Å; chains: 1; bounding box: 70×92×90 Å